Protein AF-A0A354H1S7-F1 (afdb_monomer)

Solvent-accessible surface area (backbone atoms only — not comparable to full-atom values): 20089 Å² total; per-residue (Å²): 126,67,92,78,56,84,90,76,82,89,86,85,73,81,55,86,82,82,56,65,67,64,59,50,70,71,42,98,60,56,76,89,77,46,52,74,66,56,48,53,50,50,53,50,50,53,52,51,52,54,51,51,39,50,62,73,52,39,62,47,37,48,55,28,51,53,32,38,53,69,54,20,58,78,67,75,56,45,41,54,68,59,50,51,55,51,46,49,56,54,50,52,54,43,54,74,68,65,60,47,64,40,76,62,53,82,47,46,71,60,35,44,52,54,35,53,51,48,36,37,75,75,61,42,28,48,78,46,70,52,62,92,88,53,58,78,93,62,60,53,45,33,40,28,67,44,75,92,39,46,64,65,35,47,61,35,20,62,66,54,45,74,82,42,47,64,49,23,37,50,24,30,46,52,66,51,42,96,53,57,62,42,47,52,68,56,42,53,52,46,32,54,49,50,51,60,63,40,47,71,79,50,90,76,67,86,89,57,56,70,66,56,49,50,50,55,43,50,51,54,36,39,76,70,58,20,36,46,81,46,79,55,98,94,39,55,30,38,38,54,33,79,58,25,66,62,66,31,45,43,44,24,35,67,53,42,39,60,52,45,18,42,48,42,47,61,61,44,51,65,66,28,74,82,46,69,35,44,52,72,61,45,49,53,52,34,52,59,45,36,57,52,33,39,79,69,64,81,33,80,50,76,73,23,70,35,71,69,56,41,52,34,38,51,51,45,35,40,78,67,51,45,29,44,81,46,74,47,86,88,44,102,60,78,52,45,23,35,29,64,47,88,47,57,68,58,52,49,51,50,51,54,54,52,60,56,63,107

Secondary structure (DSSP, 8-state):
--TTS--------------HHHHHHTSSS-GGG--HHHHHHHHHHHHHHHHHHHHHHPEEPHHHHHHHHHTS--SS-EEHHHHHHHHHHHHHHHHHTTPEEPGGGGGHHHHHHHHHHHHHHTTSEEEE---TTS-TTT---EEEE-GGGHHHHHHHHHTTHHHHHHHHHHHHHHHT--SSEEEHHHHHHHHHHHHHHTTTTS---TTS-HHHHHHHHHHHHHHTTSEEEEEETTEEEEEEPHHHHHHSHHHHHTTHHHHHHHHHHHHHGGGGGTS-EEHHHHHHHHHHHHHHHHHTTSS--GGG--HHHHHHHHHHHHHTTSEEEEE-TTSSS--EEEEE-S-HHHHHHHHHHHHHH-

Nearest PDB structures (foldseek):
  8e50-assembly1_A  TM=7.837E-01  e=1.088E-10  Homo sapiens
  6aht-assembly1_B  TM=6.630E-01  e=5.829E-01  Bacillus cereus
  1tbx-assembly1_B  TM=6.982E-01  e=7.372E-01  Sulfolobus spindle-shaped virus 1
  7qiz-assembly1_PA  TM=7.728E-01  e=1.179E+00  Solanum lycopersicum
  4zzl-assembly1_A  TM=4.274E-01  e=1.295E+00  Pseudomonas aeruginosa

pLDDT: mean 91.42, std 9.29, range [49.47, 98.69]

Sequence (358 aa):
KILTKRYGRVYVNIGEPMIMKDYLEAQEKPIEQMTLEERQSLYRKIGYEIVLEINKVAVVTPFSLVATVILSHYRRGMSHSELLEILDEFFEYLSMKKVKFAETFTNREKAINDAINIFVQEGFISKIEAEEDEAEEIQEVVYSLKEEKRINLEYYKNNILHFFIPLCFVATSIVKNNEDLISLQRIMSDYKFLKKLLWNEFIFDEHKDDAEDVNEVLTYLHDRKMITSVERDGQIYLEIKGKGNKKLKPFADLIHNYLESSWIVIRSCLYLKKNPLAKKDWLKKIMALGDRMYKKGEVLRPEAISQPNYLNVIIFLEDAKLITAIKDEKIDKKEVSYTLTENRAEMEVLRRRLFKLL

Radius of gyration: 22.81 Å; Cα contacts (8 Å, |Δi|>4): 429; chains: 1; bounding box: 61×54×64 Å

Mean predicted aligned error: 5.75 Å

Structure (mmCIF, N/CA/C/O backbone):
data_AF-A0A354H1S7-F1
#
_entry.id   AF-A0A354H1S7-F1
#
loop_
_atom_site.group_PDB
_atom_site.id
_atom_site.type_symbol
_atom_site.label_atom_id
_atom_site.label_alt_id
_atom_site.label_comp_id
_atom_site.label_asym_id
_atom_site.label_entity_id
_atom_site.label_seq_id
_atom_site.pdbx_PDB_ins_code
_atom_site.Cartn_x
_atom_site.Cartn_y
_atom_site.Cartn_z
_atom_site.occupancy
_atom_site.B_iso_or_equiv
_atom_site.auth_seq_id
_atom_site.auth_comp_id
_atom_site.auth_asym_id
_atom_site.auth_atom_id
_atom_site.pdbx_PDB_model_num
ATOM 1 N N . LYS A 1 1 ? 17.764 -11.602 30.648 1.00 51.88 1 LYS A N 1
ATOM 2 C CA . LYS A 1 1 ? 16.317 -11.814 30.925 1.00 51.88 1 LYS A CA 1
ATOM 3 C C . LYS A 1 1 ? 15.455 -11.493 29.685 1.00 51.88 1 LYS A C 1
ATOM 5 O O . LYS A 1 1 ? 14.547 -10.681 29.770 1.00 51.88 1 LYS A O 1
ATOM 10 N N . ILE A 1 2 ? 15.735 -12.105 28.524 1.00 55.72 2 ILE A N 1
ATOM 11 C CA . ILE A 1 2 ? 14.888 -11.960 27.314 1.00 55.72 2 ILE A CA 1
ATOM 12 C C . ILE A 1 2 ? 13.797 -13.042 27.315 1.00 55.72 2 ILE A C 1
ATOM 14 O O . ILE A 1 2 ? 12.632 -12.741 27.108 1.00 55.72 2 ILE A O 1
ATOM 18 N N . LEU A 1 3 ? 14.148 -14.271 27.708 1.00 53.53 3 LEU A N 1
ATOM 19 C CA . LEU 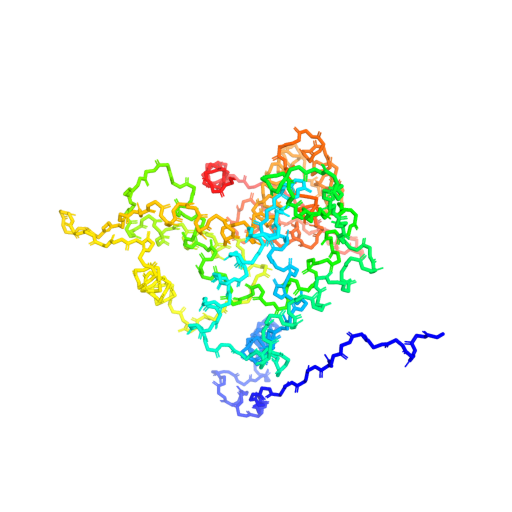A 1 3 ? 13.231 -15.420 27.786 1.00 53.53 3 LEU A CA 1
ATOM 20 C C . LEU A 1 3 ? 12.124 -15.297 28.854 1.00 53.53 3 LEU A C 1
ATOM 22 O O . LEU A 1 3 ? 11.186 -16.083 28.856 1.00 53.53 3 LEU A O 1
ATOM 26 N N . THR A 1 4 ? 12.224 -14.331 29.773 1.00 56.28 4 THR A N 1
ATOM 27 C CA . THR A 1 4 ? 11.217 -14.082 30.825 1.00 56.28 4 THR A CA 1
ATOM 28 C C . THR A 1 4 ? 10.217 -12.988 30.455 1.00 56.28 4 THR A C 1
ATOM 30 O O . THR A 1 4 ? 9.256 -12.773 31.189 1.00 56.28 4 THR A O 1
ATOM 33 N N . LYS A 1 5 ? 10.449 -12.256 29.358 1.00 59.50 5 LYS A N 1
ATOM 34 C CA . LYS A 1 5 ? 9.525 -11.231 28.870 1.00 59.50 5 LYS A CA 1
ATOM 35 C C . LYS A 1 5 ? 8.488 -11.894 27.958 1.00 59.50 5 LYS A C 1
ATOM 37 O O . LYS A 1 5 ? 8.836 -12.662 27.066 1.00 59.50 5 LYS A O 1
ATOM 42 N N . ARG A 1 6 ? 7.203 -11.616 28.196 1.00 60.19 6 ARG A N 1
ATOM 43 C CA . ARG A 1 6 ? 6.101 -12.084 27.342 1.00 60.19 6 ARG A CA 1
ATOM 44 C C . ARG A 1 6 ? 5.929 -11.106 26.180 1.00 60.19 6 ARG A C 1
ATOM 46 O O . ARG A 1 6 ? 5.312 -10.067 26.353 1.00 60.19 6 ARG A O 1
ATOM 53 N N . TYR A 1 7 ? 6.460 -11.454 25.010 1.00 63.41 7 TYR A N 1
ATOM 54 C CA . TYR A 1 7 ? 6.378 -10.639 23.786 1.00 63.41 7 TYR A CA 1
ATOM 55 C C . TYR A 1 7 ? 5.137 -10.933 22.921 1.00 63.41 7 TYR A C 1
ATOM 57 O O . TYR A 1 7 ? 5.084 -10.559 21.755 1.00 63.41 7 TYR A O 1
ATOM 65 N N . GLY A 1 8 ? 4.139 -11.624 23.477 1.00 67.88 8 GLY A N 1
ATOM 66 C CA . GLY A 1 8 ? 2.940 -12.056 22.758 1.00 67.88 8 GLY A CA 1
ATOM 67 C C . GLY A 1 8 ? 2.954 -13.545 22.405 1.00 67.88 8 GLY A C 1
ATOM 68 O O . GLY A 1 8 ? 3.660 -14.339 23.029 1.00 67.88 8 GLY A O 1
ATOM 69 N N . ARG A 1 9 ? 2.115 -13.928 21.439 1.00 71.81 9 ARG A N 1
ATOM 70 C CA . ARG A 1 9 ? 1.982 -15.298 20.921 1.00 71.81 9 ARG A CA 1
ATOM 71 C C . ARG A 1 9 ? 2.492 -15.350 19.482 1.00 71.81 9 ARG A C 1
ATOM 73 O O . ARG A 1 9 ? 2.268 -14.408 18.726 1.00 71.81 9 ARG A O 1
ATOM 80 N N . VAL A 1 10 ? 3.142 -16.451 19.114 1.00 76.94 10 VAL A N 1
ATOM 81 C CA . VAL A 1 10 ? 3.534 -16.732 17.727 1.00 76.94 10 VAL A CA 1
ATOM 82 C C . VAL A 1 10 ? 2.399 -17.497 17.056 1.00 76.94 10 VAL A C 1
ATOM 84 O O . VAL A 1 10 ? 1.907 -18.474 17.616 1.00 76.94 10 VAL A O 1
ATOM 87 N N . TYR A 1 11 ? 1.996 -17.050 15.871 1.00 79.75 11 TYR A N 1
ATOM 88 C CA . TYR A 1 11 ? 0.981 -17.710 15.055 1.00 79.75 11 TYR A CA 1
ATOM 89 C C . TYR A 1 11 ? 1.665 -18.367 13.860 1.00 79.75 11 TYR A C 1
ATOM 91 O O . TYR A 1 11 ? 2.423 -17.711 13.147 1.00 79.75 11 TYR A O 1
ATOM 99 N N . VAL A 1 12 ? 1.406 -19.657 13.654 1.00 83.62 12 VAL A N 1
ATOM 100 C CA . VAL A 1 12 ? 1.904 -20.419 12.506 1.00 83.62 12 VAL A CA 1
ATOM 101 C C . VAL A 1 12 ? 0.709 -21.092 11.854 1.00 83.62 12 VAL A C 1
ATOM 103 O O . VAL A 1 12 ? 0.032 -21.894 12.490 1.00 83.62 12 VAL A O 1
ATOM 106 N N . ASN A 1 13 ? 0.464 -20.757 10.591 1.00 85.56 13 ASN A N 1
ATOM 107 C CA . ASN A 1 13 ? -0.517 -21.424 9.748 1.00 85.56 13 ASN A CA 1
ATOM 108 C C . ASN A 1 13 ? 0.201 -22.051 8.561 1.00 85.56 13 ASN A C 1
ATOM 110 O O . ASN A 1 13 ? 1.208 -21.526 8.088 1.00 85.56 13 ASN A O 1
ATOM 114 N N . ILE A 1 14 ? -0.350 -23.155 8.076 1.00 86.62 14 ILE A N 1
ATOM 115 C CA . ILE A 1 14 ? 0.138 -23.852 6.892 1.00 86.62 14 ILE A CA 1
ATOM 116 C C . ILE A 1 14 ? -0.935 -23.676 5.815 1.00 86.62 14 ILE A C 1
ATOM 118 O O . ILE A 1 14 ? -2.114 -23.914 6.085 1.00 86.62 14 ILE A O 1
ATOM 122 N N . GLY A 1 15 ? -0.535 -23.153 4.654 1.00 86.56 15 GLY A N 1
ATOM 123 C CA . GLY A 1 15 ? -1.390 -23.060 3.468 1.00 86.56 15 GLY A CA 1
ATOM 124 C C . GLY A 1 15 ? -1.509 -24.400 2.751 1.00 86.56 15 GLY A C 1
ATOM 125 O O . GLY A 1 15 ? -0.913 -25.391 3.177 1.00 86.56 15 GLY A O 1
ATOM 126 N N . GLU A 1 16 ? -2.263 -24.430 1.658 1.00 88.00 16 GLU A N 1
ATOM 127 C CA . GLU A 1 16 ? -2.359 -25.640 0.845 1.00 88.00 16 GLU A CA 1
ATOM 128 C C . GLU A 1 16 ? -0.984 -25.975 0.236 1.00 88.00 16 GLU A C 1
ATOM 130 O O . GLU A 1 16 ? -0.309 -25.091 -0.303 1.00 88.00 16 GLU A O 1
ATOM 135 N N . PRO A 1 17 ? -0.509 -27.227 0.352 1.00 89.25 17 PRO A N 1
ATOM 136 C CA . PRO A 1 17 ? 0.796 -27.602 -0.167 1.00 89.25 17 PRO A CA 1
ATOM 137 C C . PRO A 1 17 ? 0.786 -27.647 -1.700 1.00 89.25 17 PRO A C 1
ATOM 139 O O . PRO A 1 17 ? -0.079 -28.266 -2.315 1.00 89.25 17 PRO A O 1
ATOM 142 N N . MET A 1 18 ? 1.814 -27.071 -2.323 1.00 90.12 18 MET A N 1
ATOM 143 C CA . MET A 1 18 ? 2.058 -27.226 -3.758 1.00 90.12 18 MET A CA 1
ATOM 144 C C . MET A 1 18 ? 2.736 -28.575 -4.030 1.00 90.12 18 MET A C 1
ATOM 146 O O . MET A 1 18 ? 3.891 -28.797 -3.655 1.00 90.12 18 MET A O 1
ATOM 150 N N . ILE A 1 19 ? 2.034 -29.480 -4.712 1.00 93.56 19 ILE A N 1
ATOM 151 C CA . ILE A 1 19 ? 2.605 -30.756 -5.148 1.00 93.56 19 ILE A CA 1
ATOM 152 C C . ILE A 1 19 ? 3.390 -30.528 -6.441 1.00 93.56 19 ILE A C 1
ATOM 154 O O . ILE A 1 19 ? 2.827 -30.416 -7.525 1.00 93.56 19 ILE A O 1
ATOM 158 N N . MET A 1 20 ? 4.720 -30.463 -6.323 1.00 92.00 20 MET A N 1
ATOM 159 C CA . MET A 1 20 ? 5.605 -30.107 -7.442 1.00 92.00 20 MET A CA 1
ATOM 160 C C . MET A 1 20 ? 5.477 -31.023 -8.658 1.00 92.00 20 MET A C 1
ATOM 162 O O . MET A 1 20 ? 5.667 -30.563 -9.778 1.00 92.00 20 MET A O 1
ATOM 166 N N . LYS A 1 21 ? 5.168 -32.307 -8.448 1.00 92.75 21 LYS A N 1
ATOM 167 C CA . LYS A 1 21 ? 4.961 -33.252 -9.548 1.00 92.75 21 LYS A CA 1
ATOM 168 C C . LYS A 1 21 ? 3.772 -32.815 -10.410 1.00 92.75 21 LYS A C 1
ATOM 170 O O . LYS A 1 21 ? 3.953 -32.553 -11.593 1.00 92.75 21 LYS A O 1
ATOM 175 N N . ASP A 1 22 ? 2.611 -32.654 -9.785 1.00 93.44 22 ASP A N 1
ATOM 176 C CA . ASP A 1 22 ? 1.367 -32.257 -10.447 1.00 93.44 22 ASP A CA 1
ATOM 177 C C . ASP A 1 22 ? 1.507 -30.867 -11.089 1.00 93.44 22 ASP A C 1
ATOM 179 O O . ASP A 1 22 ? 1.086 -30.645 -12.222 1.00 93.44 22 ASP A O 1
ATOM 183 N N . TYR A 1 23 ? 2.182 -29.940 -10.399 1.00 92.00 23 TYR A N 1
ATOM 184 C CA . TYR A 1 23 ? 2.433 -28.592 -10.907 1.00 92.00 23 TYR A CA 1
ATOM 185 C C . TYR A 1 23 ? 3.292 -28.582 -12.182 1.00 92.00 23 TYR A C 1
ATOM 187 O O . TYR A 1 23 ? 3.029 -27.803 -13.101 1.00 92.00 23 TYR A O 1
ATOM 195 N N . LEU A 1 24 ? 4.325 -29.431 -12.251 1.00 92.56 24 LEU A N 1
ATOM 196 C CA . LEU A 1 24 ? 5.190 -29.553 -13.429 1.00 92.56 24 LEU A CA 1
ATOM 197 C C . LEU A 1 24 ? 4.494 -30.286 -14.583 1.00 92.56 24 LEU A C 1
ATOM 199 O O . LEU A 1 24 ? 4.675 -29.889 -15.731 1.00 92.56 24 LEU A O 1
ATOM 203 N N . GLU A 1 25 ? 3.683 -31.307 -14.290 1.00 92.69 25 GLU A N 1
ATOM 204 C CA . GLU A 1 25 ? 2.877 -32.025 -15.291 1.00 92.69 25 GLU A CA 1
ATOM 205 C C . GLU A 1 25 ? 1.806 -31.126 -15.935 1.00 92.69 25 GLU A C 1
ATOM 207 O O . GLU A 1 25 ? 1.465 -31.320 -17.099 1.00 92.69 25 GLU A O 1
ATOM 212 N N . ALA A 1 26 ? 1.318 -30.112 -15.213 1.00 91.69 26 ALA A N 1
ATOM 213 C CA . ALA A 1 26 ? 0.363 -29.129 -15.723 1.00 91.69 26 ALA A CA 1
ATOM 214 C C . ALA A 1 26 ? 0.980 -28.052 -16.642 1.00 91.69 26 ALA A C 1
ATOM 216 O O . ALA A 1 26 ? 0.241 -27.258 -17.227 1.00 91.69 26 ALA A O 1
ATOM 217 N N . GLN A 1 27 ? 2.312 -27.976 -16.769 1.00 91.50 27 GLN A N 1
ATOM 218 C CA . GLN A 1 27 ? 2.954 -27.005 -17.661 1.00 91.50 27 GLN A CA 1
ATOM 219 C C . GLN A 1 27 ? 2.852 -27.455 -19.123 1.00 91.50 27 GLN A C 1
ATOM 221 O O . GLN A 1 27 ? 3.019 -28.630 -19.437 1.00 91.50 27 GLN A O 1
ATOM 226 N N . GLU A 1 28 ? 2.679 -26.505 -20.046 1.00 90.50 28 GLU A N 1
ATOM 227 C CA . GLU A 1 28 ? 2.586 -26.797 -21.488 1.00 90.50 28 GLU A CA 1
ATOM 228 C C . GLU A 1 28 ? 3.842 -27.479 -22.055 1.00 90.50 28 GLU A C 1
ATOM 230 O O . GLU A 1 28 ? 3.786 -28.168 -23.074 1.00 90.50 28 GLU A O 1
ATOM 235 N N . LYS A 1 29 ? 4.992 -27.276 -21.403 1.00 91.75 29 LYS A N 1
ATOM 236 C CA . LYS A 1 29 ? 6.297 -27.755 -21.850 1.00 91.75 29 LYS A CA 1
ATOM 237 C C . LYS A 1 29 ? 7.020 -28.470 -20.705 1.00 91.75 29 LYS A C 1
ATOM 239 O O . LYS A 1 29 ? 7.152 -27.876 -19.636 1.00 91.75 29 LYS A O 1
ATOM 244 N N . PRO A 1 30 ? 7.558 -29.686 -20.912 1.00 92.62 30 PRO A N 1
ATOM 245 C CA . PRO A 1 30 ? 8.374 -30.362 -19.905 1.00 92.62 30 PRO A CA 1
ATOM 246 C C . PRO A 1 30 ? 9.606 -29.538 -19.518 1.00 92.62 30 PRO A C 1
ATOM 248 O O . PRO A 1 30 ? 10.250 -28.929 -20.382 1.00 92.62 30 PRO A O 1
ATOM 251 N N . ILE A 1 31 ? 9.976 -29.545 -18.233 1.00 90.69 31 ILE A N 1
ATOM 252 C CA . ILE A 1 31 ? 11.079 -28.726 -17.703 1.00 90.69 31 ILE A CA 1
ATOM 253 C C . ILE A 1 31 ? 12.416 -29.022 -18.401 1.00 90.69 31 ILE A C 1
ATOM 255 O O . ILE A 1 31 ? 13.226 -28.116 -18.618 1.00 90.69 31 ILE A O 1
ATOM 259 N N . GLU A 1 32 ? 12.638 -30.264 -18.831 1.00 91.88 32 GLU A N 1
ATOM 260 C CA . GLU A 1 32 ? 13.831 -30.711 -19.555 1.00 91.88 32 GLU A CA 1
ATOM 261 C C . GLU A 1 32 ? 13.969 -30.014 -20.910 1.00 91.88 32 GLU A C 1
ATOM 263 O O . GLU A 1 32 ? 15.084 -29.743 -21.351 1.00 91.88 32 GLU A O 1
ATOM 268 N N . GLN A 1 33 ? 12.843 -29.672 -21.538 1.00 94.38 33 GLN A N 1
ATOM 269 C CA . GLN A 1 33 ? 12.789 -29.020 -22.844 1.00 94.38 33 GLN A CA 1
ATOM 270 C C . GLN A 1 33 ? 12.806 -27.492 -22.731 1.00 94.38 33 GLN A C 1
ATOM 272 O O . GLN A 1 33 ? 12.970 -26.801 -23.740 1.00 94.38 33 GLN A O 1
ATOM 277 N N . MET A 1 34 ? 12.623 -26.947 -21.526 1.00 94.69 34 MET A N 1
ATOM 278 C CA . MET A 1 34 ? 12.622 -25.507 -21.305 1.00 94.69 34 MET A CA 1
ATOM 279 C C . MET A 1 34 ? 14.020 -24.892 -21.459 1.00 94.69 34 MET A C 1
ATOM 281 O O . MET A 1 34 ? 15.022 -25.435 -20.983 1.00 94.69 34 MET A O 1
ATOM 285 N N . THR A 1 35 ? 14.080 -23.711 -22.069 1.00 95.38 35 THR A N 1
ATOM 286 C CA . THR A 1 35 ? 15.261 -22.848 -22.081 1.00 95.38 35 THR A CA 1
ATOM 287 C C . THR A 1 35 ? 15.552 -22.309 -20.677 1.00 95.38 35 THR A C 1
ATOM 289 O O . THR A 1 35 ? 14.728 -22.393 -19.763 1.00 95.38 35 THR A O 1
ATOM 292 N N . LEU A 1 36 ? 16.731 -21.712 -20.485 1.00 92.94 36 LEU A N 1
ATOM 293 C CA . LEU A 1 36 ? 17.079 -21.081 -19.210 1.00 92.94 36 LEU A CA 1
ATOM 294 C C . LEU A 1 36 ? 16.085 -19.977 -18.815 1.00 92.94 36 LEU A C 1
ATOM 296 O O . LEU A 1 36 ? 15.733 -19.862 -17.644 1.00 92.94 36 LEU A O 1
ATOM 300 N N . GLU A 1 37 ? 15.636 -19.180 -19.782 1.00 91.62 37 GLU A N 1
ATOM 301 C CA . GLU A 1 37 ? 14.708 -18.072 -19.554 1.00 91.62 37 GLU A CA 1
ATOM 302 C C . GLU A 1 37 ? 13.308 -18.571 -19.181 1.00 91.62 37 GLU A C 1
ATOM 304 O O . GLU A 1 37 ? 12.729 -18.095 -18.203 1.00 91.62 37 GLU A O 1
ATOM 309 N N . GLU A 1 38 ? 12.813 -19.598 -19.882 1.00 93.25 38 GLU A N 1
ATOM 310 C CA . GLU A 1 38 ? 11.543 -20.264 -19.564 1.00 93.25 38 GLU A CA 1
ATOM 311 C C . GLU A 1 38 ? 11.569 -20.838 -18.137 1.00 93.25 38 GLU A C 1
ATOM 313 O O . GLU A 1 38 ? 10.656 -20.583 -17.351 1.00 93.25 38 GLU A O 1
ATOM 318 N N . ARG A 1 39 ? 12.660 -21.516 -17.745 1.00 92.88 39 ARG A N 1
ATOM 319 C CA . ARG A 1 39 ? 12.827 -22.041 -16.376 1.00 92.88 39 ARG A CA 1
ATOM 320 C C . ARG A 1 39 ? 12.870 -20.933 -15.330 1.00 92.88 39 ARG A C 1
ATOM 322 O O . ARG A 1 39 ? 12.236 -21.050 -14.288 1.00 92.88 39 ARG A O 1
ATOM 329 N N . GLN A 1 40 ? 13.598 -19.847 -15.586 1.00 92.69 40 GLN A N 1
ATOM 330 C CA . GLN A 1 40 ? 13.638 -18.709 -14.665 1.00 92.69 40 GLN A CA 1
ATOM 331 C C . GLN A 1 40 ? 12.263 -18.055 -14.499 1.00 92.69 40 GLN A C 1
ATOM 333 O O . GLN A 1 40 ? 11.921 -17.640 -13.393 1.00 92.69 40 GLN A O 1
ATOM 338 N N . SER A 1 41 ? 11.476 -17.976 -15.574 1.00 91.06 41 SER A N 1
ATOM 339 C CA . SER A 1 41 ? 10.094 -17.500 -15.515 1.00 91.06 41 SER A CA 1
ATOM 340 C C . SER A 1 41 ? 9.218 -18.430 -14.674 1.00 91.06 41 SER A C 1
ATOM 342 O O . SER A 1 41 ? 8.540 -17.965 -13.759 1.00 91.06 41 SER A O 1
ATOM 344 N N . LEU A 1 42 ? 9.324 -19.746 -14.892 1.00 92.44 42 LEU A N 1
ATOM 345 C CA . LEU A 1 42 ? 8.618 -20.758 -14.104 1.00 92.44 42 LEU A CA 1
ATOM 346 C C . LEU A 1 42 ? 8.951 -20.658 -12.608 1.00 92.44 42 LEU A C 1
ATOM 348 O O . LEU A 1 42 ? 8.049 -20.676 -11.776 1.00 92.44 42 LEU A O 1
ATOM 352 N N . TYR A 1 43 ? 10.229 -20.501 -12.251 1.00 93.31 43 TYR A N 1
ATOM 353 C CA . TYR A 1 43 ? 10.647 -20.359 -10.851 1.00 93.31 43 TYR A CA 1
ATOM 354 C C . TYR A 1 43 ? 10.103 -19.086 -10.201 1.00 93.31 43 TYR A C 1
ATOM 356 O O . TYR A 1 43 ? 9.710 -19.119 -9.036 1.00 93.31 43 TYR A O 1
ATOM 364 N N . ARG A 1 44 ? 10.048 -17.972 -10.944 1.00 91.12 44 ARG A N 1
ATOM 365 C CA . ARG A 1 44 ? 9.404 -16.743 -10.460 1.00 91.12 44 ARG A CA 1
ATOM 366 C C . ARG A 1 44 ? 7.911 -16.961 -10.230 1.00 91.12 44 ARG A C 1
ATOM 368 O O . ARG A 1 44 ? 7.429 -16.598 -9.164 1.00 91.12 44 ARG A O 1
ATOM 375 N N . LYS A 1 45 ? 7.217 -17.608 -11.173 1.00 90.62 45 LYS A N 1
ATOM 376 C CA . LYS A 1 45 ? 5.792 -17.946 -11.048 1.00 90.62 45 LYS A CA 1
ATOM 377 C C . LYS A 1 45 ? 5.516 -18.792 -9.801 1.00 90.62 45 LYS A C 1
ATOM 379 O O . LYS A 1 45 ? 4.688 -18.403 -8.989 1.00 90.62 45 LYS A O 1
ATOM 384 N N . ILE A 1 46 ? 6.289 -19.863 -9.589 1.00 92.75 46 ILE A N 1
ATOM 385 C CA . ILE A 1 46 ? 6.208 -20.692 -8.371 1.00 92.75 46 ILE A CA 1
ATOM 386 C C . ILE A 1 46 ? 6.404 -19.834 -7.115 1.00 92.75 46 ILE A C 1
ATOM 388 O O . ILE A 1 46 ? 5.645 -19.947 -6.157 1.00 92.75 46 ILE A O 1
ATOM 392 N N . GLY A 1 47 ? 7.408 -18.952 -7.115 1.00 92.88 47 GLY A N 1
ATOM 393 C CA . GLY A 1 47 ? 7.655 -18.039 -6.001 1.00 92.88 47 GLY A CA 1
ATOM 394 C C . GLY A 1 47 ? 6.461 -17.130 -5.697 1.00 92.88 47 GLY A C 1
ATOM 395 O O . GLY A 1 47 ? 6.095 -16.985 -4.532 1.00 92.88 47 GLY A O 1
ATOM 396 N N . TYR A 1 48 ? 5.831 -16.553 -6.723 1.00 91.88 48 TYR A N 1
ATOM 397 C CA . TYR A 1 48 ? 4.648 -15.706 -6.556 1.00 91.88 48 TYR A CA 1
ATOM 398 C C . TYR A 1 48 ? 3.445 -16.479 -6.018 1.00 91.88 48 TYR A C 1
ATOM 400 O O . TYR A 1 48 ? 2.813 -16.014 -5.072 1.00 91.88 48 TYR A O 1
ATOM 408 N N . GLU A 1 49 ? 3.172 -17.672 -6.544 1.00 91.75 49 GLU A N 1
ATOM 409 C CA . GLU A 1 49 ? 2.079 -18.522 -6.063 1.00 91.75 49 GLU A CA 1
ATOM 410 C C . GLU A 1 49 ? 2.276 -18.943 -4.600 1.00 91.75 49 GLU A C 1
ATOM 412 O O . GLU A 1 49 ? 1.345 -18.852 -3.802 1.00 91.75 49 GLU A O 1
ATOM 417 N N . ILE A 1 50 ? 3.504 -19.299 -4.199 1.00 92.62 50 ILE A N 1
ATOM 418 C CA . ILE A 1 50 ? 3.823 -19.597 -2.793 1.00 92.62 50 ILE A CA 1
ATOM 419 C C . ILE A 1 50 ? 3.541 -18.383 -1.899 1.00 92.62 50 ILE A C 1
ATOM 421 O O . ILE A 1 50 ? 2.957 -18.528 -0.824 1.00 92.62 50 ILE A O 1
ATOM 425 N N . VAL A 1 51 ? 3.938 -17.178 -2.319 1.00 92.56 51 VAL A N 1
ATOM 426 C CA . VAL A 1 51 ? 3.675 -15.961 -1.535 1.00 92.56 51 VAL A CA 1
ATOM 427 C C . VAL A 1 51 ? 2.177 -15.651 -1.472 1.00 92.56 51 VAL A C 1
ATOM 429 O O . VAL A 1 51 ? 1.697 -15.243 -0.415 1.00 92.56 51 VAL A O 1
ATOM 432 N N . LEU A 1 52 ? 1.417 -15.889 -2.546 1.00 91.75 52 LEU A N 1
ATOM 433 C CA . LEU A 1 52 ? -0.044 -15.761 -2.534 1.00 91.75 52 LEU A CA 1
ATOM 434 C C . LEU A 1 52 ? -0.686 -16.716 -1.518 1.00 91.75 52 LEU A C 1
ATOM 436 O O . LEU A 1 52 ? -1.532 -16.280 -0.736 1.00 91.75 52 LEU A O 1
ATOM 440 N N . GLU A 1 53 ? -0.250 -17.976 -1.455 1.00 91.56 53 GLU A N 1
ATOM 441 C CA . GLU A 1 53 ? -0.743 -18.935 -0.457 1.00 91.56 53 GLU A CA 1
ATOM 442 C C . GLU A 1 53 ? -0.377 -18.534 0.980 1.00 91.56 53 GLU A C 1
ATOM 444 O O . GLU A 1 53 ? -1.218 -18.609 1.880 1.00 91.56 53 GLU A O 1
ATOM 449 N N . ILE A 1 54 ? 0.837 -18.015 1.206 1.00 91.69 54 ILE A N 1
ATOM 450 C CA . ILE A 1 54 ? 1.239 -17.454 2.508 1.00 91.69 54 ILE A CA 1
ATOM 451 C C . ILE A 1 54 ? 0.324 -16.282 2.893 1.00 91.69 54 ILE A C 1
ATOM 453 O O . ILE A 1 54 ? -0.178 -16.229 4.018 1.00 91.69 54 ILE A O 1
ATOM 457 N N . ASN A 1 55 ? 0.063 -15.367 1.958 1.00 92.19 55 ASN A N 1
ATOM 458 C CA . ASN A 1 55 ? -0.783 -14.196 2.179 1.00 92.19 55 ASN A CA 1
ATOM 459 C C . ASN A 1 55 ? -2.228 -14.578 2.533 1.00 92.19 55 ASN A C 1
ATOM 461 O O . ASN A 1 55 ? -2.826 -13.931 3.397 1.00 92.19 55 ASN A O 1
ATOM 465 N N . LYS A 1 56 ? -2.778 -15.640 1.922 1.00 90.25 56 LYS A N 1
ATOM 466 C CA . LYS A 1 56 ? -4.124 -16.168 2.221 1.00 90.25 56 LYS A CA 1
ATOM 467 C C . LYS A 1 56 ? -4.250 -16.681 3.656 1.00 90.25 56 LYS A C 1
ATOM 469 O O . LYS A 1 56 ? -5.307 -16.539 4.269 1.00 90.25 56 LYS A O 1
ATOM 474 N N . VAL A 1 57 ? -3.189 -17.274 4.209 1.00 91.25 57 VAL A N 1
ATOM 475 C CA . VAL A 1 57 ? -3.203 -17.837 5.572 1.00 91.25 57 VAL A CA 1
ATOM 476 C C . VAL A 1 57 ? -2.583 -16.932 6.639 1.00 91.25 57 VAL A C 1
ATOM 478 O O . VAL A 1 57 ? -2.527 -17.332 7.809 1.00 91.25 57 VAL A O 1
ATOM 481 N N . ALA A 1 58 ? -2.154 -15.723 6.270 1.00 92.62 58 ALA A N 1
ATOM 482 C CA . ALA A 1 58 ? -1.596 -14.743 7.192 1.00 92.62 58 ALA A CA 1
ATOM 483 C C . ALA A 1 58 ? -2.604 -14.356 8.290 1.00 92.62 58 ALA A C 1
ATOM 485 O O . ALA A 1 58 ? -3.803 -14.210 8.047 1.00 92.62 58 ALA A O 1
ATOM 486 N N . VAL A 1 59 ? -2.102 -14.199 9.520 1.00 93.94 59 VAL A N 1
ATOM 487 C CA . VAL A 1 59 ? -2.915 -13.856 10.694 1.00 93.94 59 VAL A CA 1
ATOM 488 C C . VAL A 1 59 ? -2.778 -12.377 11.007 1.00 93.94 59 VAL A C 1
ATOM 490 O O . VAL A 1 59 ? -1.679 -11.888 11.268 1.00 93.94 59 VAL A O 1
ATOM 493 N N . VAL A 1 60 ? -3.907 -11.678 11.076 1.00 96.00 60 VAL A N 1
ATOM 494 C CA . VAL A 1 60 ? -3.956 -10.321 11.612 1.00 96.00 60 VAL A CA 1
ATOM 495 C C . VAL A 1 60 ? -3.791 -10.392 13.125 1.00 96.00 60 VAL A C 1
ATOM 497 O O . VAL A 1 60 ? -4.597 -11.001 13.829 1.00 96.00 60 VAL A O 1
ATOM 500 N N . THR A 1 61 ? -2.744 -9.749 13.637 1.00 95.31 61 THR A N 1
ATOM 501 C CA . THR A 1 61 ? -2.460 -9.628 15.074 1.00 95.31 61 THR A CA 1
ATOM 502 C C . THR A 1 61 ? -2.832 -8.234 15.598 1.00 95.31 61 THR A C 1
ATOM 504 O O . THR A 1 61 ? -2.882 -7.281 14.814 1.00 95.31 61 THR A O 1
ATOM 507 N N . PRO A 1 62 ? -3.033 -8.063 16.919 1.00 95.25 62 PRO A N 1
ATOM 508 C CA . PRO A 1 62 ? -3.215 -6.736 17.509 1.00 95.25 62 PRO A CA 1
ATOM 509 C C . PRO A 1 62 ? -2.047 -5.788 17.208 1.00 95.25 62 PRO A C 1
ATOM 511 O O . PRO A 1 62 ? -2.270 -4.637 16.854 1.00 95.25 62 PRO A O 1
ATOM 514 N N . PHE A 1 63 ? -0.805 -6.285 17.244 1.00 94.38 63 PHE A N 1
ATOM 515 C CA . PHE A 1 63 ? 0.389 -5.491 16.937 1.00 94.38 63 PHE A CA 1
ATOM 516 C C . PHE A 1 63 ? 0.420 -5.004 15.491 1.00 94.38 63 PHE A C 1
ATOM 518 O O . PHE A 1 63 ? 0.654 -3.822 15.256 1.00 94.38 63 PHE A O 1
ATOM 525 N N . SER A 1 64 ? 0.158 -5.892 14.524 1.00 95.81 64 SER A N 1
ATOM 526 C CA . SER A 1 64 ? 0.086 -5.501 13.111 1.00 95.81 64 SER A CA 1
ATOM 527 C C . SER A 1 64 ? -1.030 -4.493 12.867 1.00 95.81 64 SER A C 1
ATOM 529 O O . SER A 1 64 ? -0.816 -3.518 12.153 1.00 95.81 64 SER A O 1
ATOM 531 N N . LEU A 1 65 ? -2.197 -4.676 13.491 1.00 97.25 65 LEU A N 1
ATOM 532 C CA . LEU A 1 65 ? -3.335 -3.780 13.303 1.00 97.25 65 LEU A CA 1
ATOM 533 C C . LEU A 1 65 ? -3.074 -2.389 13.906 1.00 97.25 65 LEU A C 1
ATOM 535 O O . LEU A 1 65 ? -3.229 -1.387 13.212 1.00 97.25 65 LEU A O 1
ATOM 539 N N . VAL A 1 66 ? -2.589 -2.323 15.150 1.00 96.19 66 VAL A N 1
ATOM 540 C CA . VAL A 1 66 ? -2.238 -1.060 15.822 1.00 96.19 66 VAL A CA 1
ATOM 541 C C . VAL A 1 66 ? -1.105 -0.335 15.089 1.00 96.19 66 VAL A C 1
ATOM 543 O O . VAL A 1 66 ? -1.216 0.864 14.845 1.00 96.19 66 VAL A O 1
ATOM 546 N N . ALA A 1 67 ? -0.054 -1.043 14.657 1.00 95.69 67 ALA A N 1
ATOM 547 C CA . ALA A 1 67 ? 1.022 -0.445 13.862 1.00 95.69 67 ALA A CA 1
ATOM 548 C C . ALA A 1 67 ? 0.508 0.136 12.534 1.00 95.69 67 ALA A C 1
ATOM 550 O O . ALA A 1 67 ? 0.899 1.238 12.152 1.00 95.69 67 ALA A O 1
ATOM 551 N N . THR A 1 68 ? -0.399 -0.575 11.858 1.00 97.12 68 THR A N 1
ATOM 552 C CA . THR A 1 68 ? -1.013 -0.129 10.596 1.00 97.12 68 THR A CA 1
ATOM 553 C C . THR A 1 68 ? -1.820 1.155 10.797 1.00 97.12 68 THR A C 1
ATOM 555 O O . THR A 1 68 ? -1.683 2.081 10.002 1.00 97.12 68 THR A O 1
ATOM 558 N N . VAL A 1 69 ? -2.601 1.261 11.879 1.00 96.44 69 VAL A N 1
ATOM 559 C CA . VAL A 1 69 ? -3.359 2.484 12.200 1.00 96.44 69 VAL A CA 1
ATOM 560 C C . VAL A 1 69 ? -2.443 3.647 12.563 1.00 96.44 69 VAL A C 1
ATOM 562 O O . VAL A 1 69 ? -2.600 4.737 12.018 1.00 96.44 69 VAL A O 1
ATOM 565 N N . ILE A 1 70 ? -1.437 3.424 13.405 1.00 94.19 70 ILE A N 1
ATOM 566 C CA . ILE A 1 70 ? -0.463 4.457 13.788 1.00 94.19 70 ILE A CA 1
ATOM 567 C C . ILE A 1 70 ? 0.291 5.011 12.560 1.00 94.19 70 ILE A C 1
ATOM 569 O O . ILE A 1 70 ? 0.621 6.194 12.504 1.00 94.19 70 ILE A O 1
ATOM 573 N N . LEU A 1 71 ? 0.541 4.176 11.547 1.00 93.94 71 LEU A N 1
ATOM 574 C CA . LEU A 1 71 ? 1.204 4.570 10.297 1.00 93.94 71 LEU A CA 1
ATOM 575 C C . LEU A 1 71 ? 0.242 5.097 9.217 1.00 93.94 71 LEU A C 1
ATOM 577 O O . LEU A 1 71 ? 0.689 5.545 8.156 1.00 93.94 71 LEU A O 1
ATOM 581 N N . SER A 1 72 ? -1.067 5.110 9.480 1.00 94.06 72 SER A N 1
ATOM 582 C CA . SER A 1 72 ? -2.094 5.602 8.549 1.00 94.06 72 SER A CA 1
ATOM 583 C C . SER A 1 72 ? -2.195 7.134 8.478 1.00 94.06 72 SER A C 1
ATOM 585 O O . SER A 1 72 ? -3.098 7.668 7.847 1.00 94.06 72 SER A O 1
ATOM 587 N N . HIS A 1 73 ? -1.251 7.868 9.077 1.00 87.44 73 HIS A N 1
ATOM 588 C CA . HIS A 1 73 ? -1.101 9.316 8.920 1.00 87.44 73 HIS A CA 1
ATOM 589 C C . HIS A 1 73 ? 0.365 9.752 9.068 1.00 87.44 73 HIS A C 1
ATOM 591 O O . HIS A 1 73 ? 1.242 8.991 9.483 1.00 87.44 73 HIS A O 1
ATOM 597 N N . TYR A 1 74 ? 0.627 11.023 8.755 1.00 83.00 74 TYR A N 1
ATOM 598 C CA . TYR A 1 74 ? 1.929 11.678 8.948 1.00 83.00 74 TYR A CA 1
ATOM 599 C C . TYR A 1 74 ? 1.901 12.791 10.017 1.00 83.00 74 TYR A C 1
ATOM 601 O O . TYR A 1 74 ? 2.908 13.449 10.259 1.00 83.00 74 TYR A O 1
ATOM 609 N N . ARG A 1 75 ? 0.749 13.027 10.669 1.00 86.31 75 ARG A N 1
ATOM 610 C CA . ARG A 1 75 ? 0.627 13.990 11.784 1.00 86.31 75 ARG A CA 1
ATOM 611 C C . ARG A 1 75 ? 1.511 13.602 12.976 1.00 86.31 75 ARG A C 1
ATOM 613 O O . ARG A 1 75 ? 1.800 12.426 13.178 1.00 86.31 75 ARG A O 1
ATOM 620 N N . ARG A 1 76 ? 1.862 14.600 13.798 1.00 83.00 76 ARG A N 1
ATOM 621 C CA . ARG A 1 76 ? 2.700 14.445 15.005 1.00 83.00 76 ARG A CA 1
ATOM 622 C C . ARG A 1 76 ? 2.091 13.528 16.062 1.00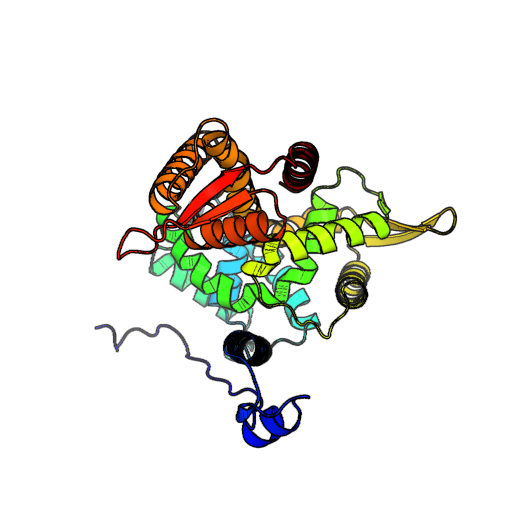 83.00 76 ARG A C 1
ATOM 624 O O . ARG A 1 76 ? 2.833 12.894 16.802 1.00 83.00 76 ARG A O 1
ATOM 631 N N . GLY A 1 77 ? 0.768 13.464 16.134 1.00 87.50 77 GLY A N 1
ATOM 632 C CA . GLY A 1 77 ? 0.065 12.577 17.044 1.00 87.50 77 GLY A CA 1
ATOM 633 C C . GLY A 1 77 ? -1.355 12.292 16.583 1.00 87.50 77 GLY A C 1
ATOM 634 O O . GLY A 1 77 ? -1.826 12.871 15.599 1.00 87.50 77 GLY A O 1
ATOM 635 N N . MET A 1 78 ? -1.987 11.374 17.298 1.00 91.81 78 MET A N 1
ATOM 636 C CA . MET A 1 78 ? -3.355 10.912 17.118 1.00 91.81 78 MET A CA 1
ATOM 637 C C . MET A 1 78 ? -3.974 10.755 18.504 1.00 91.81 78 MET A C 1
ATOM 639 O O . MET A 1 78 ? -3.328 10.203 19.400 1.00 91.81 78 MET A O 1
ATOM 643 N N . SER A 1 79 ? -5.195 11.242 18.694 1.00 92.25 79 SER A N 1
ATOM 644 C CA . SER A 1 79 ? -5.889 11.024 19.956 1.00 92.25 79 SER A CA 1
ATOM 645 C C . SER A 1 79 ? -6.341 9.575 20.110 1.00 92.25 79 SER A C 1
ATOM 647 O O . SER A 1 79 ? -6.475 8.835 19.135 1.00 92.25 79 SER A O 1
ATOM 649 N N . HIS A 1 80 ? -6.568 9.142 21.348 1.00 91.69 80 HIS A N 1
ATOM 650 C CA . HIS A 1 80 ? -7.031 7.786 21.628 1.00 91.69 80 HIS A CA 1
ATOM 651 C C . HIS A 1 80 ? -8.388 7.491 20.976 1.00 91.69 80 HIS A C 1
ATOM 653 O O . HIS A 1 80 ? -8.564 6.415 20.408 1.00 91.69 80 HIS A O 1
ATOM 659 N N . SER A 1 81 ? -9.313 8.454 20.989 1.00 91.75 81 SER A N 1
ATOM 660 C CA . SER A 1 81 ? -10.617 8.341 20.323 1.00 91.75 81 SER A CA 1
ATOM 661 C C . SER A 1 81 ? -10.460 8.139 18.814 1.00 91.75 81 SER A C 1
ATOM 663 O O . SER A 1 81 ? -10.994 7.177 18.264 1.00 91.75 81 SER A O 1
ATOM 665 N N . GLU A 1 82 ? -9.650 8.969 18.154 1.00 93.25 82 GLU A N 1
ATOM 666 C CA . GLU A 1 82 ? -9.371 8.848 16.721 1.00 93.25 82 GLU A CA 1
ATOM 667 C C . GLU A 1 82 ? -8.691 7.511 16.378 1.00 93.25 82 GLU A C 1
ATOM 669 O O . GLU A 1 82 ? -9.029 6.871 15.380 1.00 93.25 82 GLU A O 1
ATOM 674 N N . LEU A 1 83 ? -7.769 7.048 17.226 1.00 94.50 83 LEU A N 1
ATOM 675 C CA . LEU A 1 83 ? -7.093 5.764 17.060 1.00 94.50 83 LEU A CA 1
ATOM 676 C C . LEU A 1 83 ? -8.068 4.590 17.098 1.00 94.50 83 LEU A C 1
ATOM 678 O O . LEU A 1 83 ? -7.993 3.709 16.238 1.00 94.50 83 LEU A O 1
ATOM 682 N N . LEU A 1 84 ? -8.992 4.586 18.058 1.00 94.75 84 LEU A N 1
ATOM 683 C CA . LEU A 1 84 ? -10.027 3.560 18.150 1.00 94.75 84 LEU A CA 1
ATOM 684 C C . LEU A 1 84 ? -10.986 3.608 16.954 1.00 94.75 84 LEU A C 1
ATOM 686 O O . LEU A 1 84 ? -11.304 2.560 16.396 1.00 94.75 84 LEU A O 1
ATOM 690 N N . GLU A 1 85 ? -11.381 4.799 16.498 1.00 94.81 85 GLU A N 1
ATOM 691 C CA . GLU A 1 85 ? -12.248 4.940 15.323 1.00 94.81 85 GLU A CA 1
ATOM 692 C C . GLU A 1 85 ? -11.616 4.355 14.051 1.00 94.81 85 GLU A C 1
ATOM 694 O O . GLU A 1 85 ? -12.290 3.664 13.281 1.00 94.81 85 GLU A O 1
ATOM 699 N N . ILE A 1 86 ? -10.324 4.608 13.816 1.00 96.38 86 ILE A N 1
ATOM 700 C CA . ILE A 1 86 ? -9.619 4.076 12.641 1.00 96.38 86 ILE A CA 1
ATOM 701 C C . ILE A 1 86 ? -9.392 2.565 12.785 1.00 96.38 86 ILE A C 1
ATOM 703 O O . ILE A 1 86 ? -9.554 1.829 11.808 1.00 96.38 86 ILE A O 1
ATOM 707 N N . LEU A 1 87 ? -9.061 2.086 13.991 1.00 96.94 87 LEU A N 1
ATOM 708 C CA . LEU A 1 87 ? -8.956 0.653 14.280 1.00 96.94 87 LEU A CA 1
ATOM 709 C C . LEU A 1 87 ? -10.250 -0.082 13.961 1.00 96.94 87 LEU A C 1
ATOM 711 O O . LEU A 1 87 ? -10.194 -1.133 13.323 1.00 96.94 87 LEU A O 1
ATOM 715 N N . ASP A 1 88 ? -11.393 0.470 14.361 1.00 96.12 88 ASP A N 1
ATOM 716 C CA . ASP A 1 88 ? -12.690 -0.119 14.062 1.00 96.12 88 ASP A CA 1
ATOM 717 C C . ASP A 1 88 ? -12.934 -0.163 12.546 1.00 96.12 88 ASP A C 1
ATOM 719 O O . ASP A 1 88 ? -13.287 -1.216 12.025 1.00 96.12 88 ASP A O 1
ATOM 723 N N . GLU A 1 89 ? -12.669 0.908 11.789 1.00 96.56 89 GLU A N 1
ATOM 724 C CA . GLU A 1 89 ? -12.839 0.872 10.324 1.00 96.56 89 GLU A CA 1
ATOM 725 C C . GLU A 1 89 ? -11.911 -0.141 9.632 1.00 96.56 89 GLU A C 1
ATOM 727 O O . GLU A 1 89 ? -12.328 -0.822 8.690 1.00 96.56 89 GLU A O 1
ATOM 732 N N . PHE A 1 90 ? -10.664 -0.277 10.091 1.00 98.00 90 PHE A N 1
ATOM 733 C CA . PHE A 1 90 ? -9.729 -1.262 9.539 1.00 98.00 90 PHE A CA 1
ATOM 734 C C . PHE A 1 90 ? -10.162 -2.686 9.886 1.00 98.00 90 PHE A C 1
ATOM 736 O O . PHE A 1 90 ? -10.121 -3.570 9.028 1.00 98.00 90 PHE A O 1
ATOM 743 N N . PHE A 1 91 ? -10.610 -2.908 11.122 1.00 97.25 91 PHE A N 1
ATOM 744 C CA . PHE A 1 91 ? -11.118 -4.195 11.580 1.00 97.25 91 PHE A CA 1
ATOM 745 C C . PHE A 1 91 ? -12.372 -4.617 10.805 1.00 97.25 91 PHE A C 1
ATOM 747 O O . PHE A 1 91 ? -12.477 -5.776 10.405 1.00 97.25 91 PHE A O 1
ATOM 754 N N . GLU A 1 92 ? -13.298 -3.693 10.546 1.00 97.06 92 GLU A N 1
ATOM 755 C CA . GLU A 1 92 ? -14.523 -3.943 9.776 1.00 97.06 92 GLU A CA 1
ATOM 756 C C . GLU A 1 92 ? -14.214 -4.373 8.337 1.00 97.06 92 GLU A C 1
ATOM 758 O O . GLU A 1 92 ? -14.749 -5.374 7.858 1.00 97.06 92 GLU A O 1
ATOM 763 N N . TYR A 1 93 ? -13.292 -3.681 7.661 1.00 98.06 93 TYR A N 1
ATOM 764 C CA . TYR A 1 93 ? -12.873 -4.067 6.312 1.00 98.06 93 TYR A CA 1
ATOM 765 C C . TYR A 1 93 ? -12.191 -5.443 6.287 1.00 98.06 93 TYR A C 1
ATOM 767 O O . TYR A 1 93 ? -12.510 -6.290 5.452 1.00 98.06 93 TYR A O 1
ATOM 775 N N . LEU A 1 94 ? -11.284 -5.701 7.233 1.00 97.62 94 LEU A N 1
ATOM 776 C CA . LEU A 1 94 ? -10.620 -6.999 7.371 1.00 97.62 94 LEU A CA 1
ATOM 777 C C . LEU A 1 94 ? -11.617 -8.131 7.674 1.00 97.62 94 LEU A C 1
ATOM 779 O O . LEU A 1 94 ? -11.488 -9.234 7.141 1.00 97.62 94 LEU A O 1
ATOM 783 N N . SER A 1 95 ? -12.642 -7.849 8.479 1.00 96.44 95 SER A N 1
ATOM 784 C CA . SER A 1 95 ? -13.723 -8.792 8.783 1.00 96.44 95 SER A CA 1
ATOM 785 C C . SER A 1 95 ? -14.557 -9.110 7.544 1.00 96.44 95 SER A C 1
ATOM 787 O O . SER A 1 95 ? -14.850 -10.278 7.292 1.00 96.44 95 SER A O 1
ATOM 789 N N . MET A 1 96 ? -14.871 -8.103 6.721 1.00 95.88 96 MET A N 1
ATOM 790 C CA . MET A 1 96 ? -15.531 -8.299 5.426 1.00 95.88 96 MET A CA 1
ATOM 791 C C . MET A 1 96 ? -14.696 -9.195 4.499 1.00 95.88 96 MET A C 1
ATOM 793 O O . MET A 1 96 ? -15.236 -10.124 3.902 1.00 95.88 96 MET A O 1
ATOM 797 N N . LYS A 1 97 ? -13.371 -8.999 4.470 1.00 95.12 97 LYS A N 1
ATOM 798 C CA . LYS A 1 97 ? -12.419 -9.854 3.738 1.00 95.12 97 LYS A CA 1
ATOM 799 C C . LYS A 1 97 ? -12.265 -11.267 4.315 1.00 95.12 97 LYS A C 1
ATOM 801 O O . LYS A 1 97 ? -11.555 -12.078 3.726 1.00 95.12 97 LYS A O 1
ATOM 806 N N . LYS A 1 98 ? -12.918 -11.578 5.444 1.00 94.94 98 LYS A N 1
ATOM 807 C CA . LYS A 1 98 ? -12.882 -12.882 6.131 1.00 94.94 98 LYS A CA 1
ATOM 808 C C . LYS A 1 98 ? -11.457 -13.359 6.435 1.00 94.94 98 LYS A C 1
ATOM 810 O O . LYS A 1 98 ? -11.163 -14.553 6.367 1.00 94.94 98 LYS A O 1
ATOM 815 N N . VAL A 1 99 ? -10.565 -12.425 6.764 1.00 94.81 99 VAL A N 1
ATOM 816 C CA . VAL A 1 99 ? -9.176 -12.749 7.117 1.00 94.81 99 VAL A CA 1
ATOM 817 C C . VAL A 1 99 ? -9.105 -13.470 8.462 1.00 94.81 99 VAL A C 1
ATOM 819 O O . VAL A 1 99 ? -9.989 -13.346 9.314 1.00 94.81 99 VAL A O 1
ATOM 822 N N . LYS A 1 100 ? -8.019 -14.211 8.686 1.00 94.25 100 LYS A N 1
ATOM 823 C CA . LYS A 1 100 ? -7.782 -14.880 9.968 1.00 94.25 100 LYS A CA 1
ATOM 824 C C . LYS A 1 100 ? -7.298 -13.866 10.999 1.00 94.25 100 LYS A C 1
ATOM 826 O O . LYS A 1 100 ? -6.228 -13.281 10.849 1.00 94.25 100 LYS A O 1
ATOM 831 N N . PHE A 1 101 ? -8.052 -13.698 12.077 1.00 95.00 101 PHE A N 1
ATOM 832 C CA . PHE A 1 101 ? -7.627 -12.918 13.236 1.00 95.00 101 PHE A CA 1
ATOM 833 C C . PHE A 1 101 ? -6.961 -13.809 14.284 1.00 95.00 101 PHE A C 1
ATOM 835 O O . PHE A 1 101 ? -7.343 -14.960 14.489 1.00 95.00 101 PHE A O 1
ATOM 842 N N . ALA A 1 102 ? -5.969 -13.256 14.974 1.00 93.56 102 ALA A N 1
ATOM 843 C CA . ALA A 1 102 ? -5.371 -13.855 16.157 1.00 93.56 102 ALA A CA 1
ATOM 844 C C . ALA A 1 102 ? -6.434 -14.145 17.234 1.00 93.56 102 ALA A C 1
ATOM 846 O O . ALA A 1 102 ? -7.272 -13.291 17.518 1.00 93.56 102 ALA A O 1
ATOM 847 N N . GLU A 1 103 ? -6.352 -15.296 17.911 1.00 90.44 103 GLU A N 1
ATOM 848 C CA . GLU A 1 103 ? -7.307 -15.704 18.963 1.00 90.44 103 GLU A CA 1
ATOM 849 C C . GLU A 1 103 ? -7.494 -14.651 20.066 1.00 90.44 103 GLU A C 1
ATOM 851 O O . GLU A 1 103 ? -8.560 -14.544 20.674 1.00 90.44 103 GLU A O 1
ATOM 856 N N . THR A 1 104 ? -6.463 -13.839 20.321 1.00 89.31 104 THR A N 1
ATOM 857 C CA . THR A 1 104 ? -6.503 -12.734 21.288 1.00 89.31 104 THR A CA 1
ATOM 858 C C . THR A 1 104 ? -7.614 -11.723 21.004 1.00 89.31 104 THR A C 1
ATOM 860 O O . THR A 1 104 ? -8.091 -11.089 21.939 1.00 89.31 104 THR A O 1
ATOM 863 N N . PHE A 1 105 ? -8.085 -11.610 19.757 1.00 92.38 105 PHE A N 1
ATOM 864 C CA . PHE A 1 105 ? -9.219 -10.757 19.397 1.00 92.38 105 PHE A CA 1
ATOM 865 C C . PHE A 1 105 ? -10.565 -11.214 19.985 1.00 92.38 105 PHE A C 1
ATOM 867 O O . PHE A 1 105 ? -11.520 -10.446 19.924 1.00 92.38 105 PHE A O 1
ATOM 874 N N . THR A 1 106 ? -10.638 -12.386 20.638 1.00 91.50 106 THR A N 1
ATOM 875 C CA . THR A 1 106 ? -11.801 -12.788 21.461 1.00 91.50 106 THR A CA 1
ATOM 876 C C . THR A 1 106 ? -12.162 -11.709 22.490 1.00 91.50 106 THR A C 1
ATOM 878 O O . THR A 1 106 ? -13.336 -11.475 22.755 1.00 91.50 106 THR A O 1
ATOM 881 N N . ASN A 1 107 ? -11.159 -11.010 23.036 1.00 92.81 107 ASN A N 1
ATOM 882 C CA . ASN A 1 107 ? -11.350 -9.755 23.760 1.00 92.81 107 ASN A CA 1
ATOM 883 C C . ASN A 1 107 ? -10.597 -8.639 23.020 1.00 92.81 107 ASN A C 1
ATOM 885 O O . ASN A 1 107 ? -9.455 -8.312 23.353 1.00 92.81 107 ASN A O 1
ATOM 889 N N . ARG A 1 108 ? -11.238 -8.104 21.972 1.00 92.62 108 ARG A N 1
ATOM 890 C CA . ARG A 1 108 ? -10.665 -7.102 21.061 1.00 92.62 108 ARG A CA 1
ATOM 891 C C . ARG A 1 108 ? -10.123 -5.886 21.801 1.00 92.62 108 ARG A C 1
ATOM 893 O O . ARG A 1 108 ? -8.969 -5.530 21.593 1.00 92.62 108 ARG A O 1
ATOM 900 N N . GLU A 1 109 ? -10.934 -5.279 22.659 1.00 92.62 109 GLU A N 1
ATOM 901 C CA . GLU A 1 109 ? -10.572 -4.058 23.383 1.00 92.62 109 GLU A CA 1
ATOM 902 C C . GLU A 1 109 ? -9.309 -4.263 24.225 1.00 92.62 109 GLU A C 1
ATOM 904 O O . GLU A 1 109 ? -8.336 -3.520 24.093 1.00 92.62 109 GLU A O 1
ATOM 909 N N . LYS A 1 110 ? -9.269 -5.344 25.014 1.00 92.75 110 LYS A N 1
ATOM 910 C CA . LYS A 1 110 ? -8.085 -5.690 25.800 1.00 92.75 110 LYS A CA 1
ATOM 911 C C . LYS A 1 110 ? -6.865 -5.934 24.913 1.00 92.75 110 LYS A C 1
ATOM 913 O O . LYS A 1 110 ? -5.788 -5.437 25.217 1.00 92.75 110 LYS A O 1
ATOM 918 N N . ALA A 1 111 ? -7.023 -6.676 23.819 1.00 93.06 111 ALA A N 1
ATOM 919 C CA . ALA A 1 111 ? -5.915 -7.011 22.929 1.00 93.06 111 ALA A CA 1
ATOM 920 C C . ALA A 1 111 ? -5.299 -5.772 22.256 1.00 93.06 111 ALA A C 1
ATOM 922 O O . ALA A 1 111 ? -4.077 -5.691 22.120 1.00 93.06 111 ALA A O 1
ATOM 923 N N . ILE A 1 112 ? -6.134 -4.808 21.858 1.00 94.06 112 ILE A N 1
ATOM 924 C CA . ILE A 1 112 ? -5.695 -3.516 21.322 1.00 94.06 112 ILE A CA 1
ATOM 925 C C . ILE A 1 112 ? -4.964 -2.708 22.397 1.00 94.06 112 ILE A C 1
ATOM 927 O O . ILE A 1 112 ? -3.839 -2.269 22.161 1.00 94.06 112 ILE A O 1
ATOM 931 N N . ASN A 1 113 ? -5.557 -2.564 23.585 1.00 92.62 113 ASN A N 1
ATOM 932 C CA . ASN A 1 113 ? -4.955 -1.811 24.685 1.00 92.62 113 ASN A CA 1
ATOM 933 C C . ASN A 1 113 ? -3.613 -2.412 25.129 1.00 92.62 113 ASN A C 1
ATOM 935 O O . ASN A 1 113 ? -2.645 -1.678 25.327 1.00 92.62 113 ASN A O 1
ATOM 939 N N . ASP A 1 114 ? -3.510 -3.740 25.206 1.00 92.94 114 ASP A N 1
ATOM 940 C CA . ASP A 1 114 ? -2.261 -4.440 25.516 1.00 92.94 114 ASP A CA 1
ATOM 941 C C . ASP A 1 114 ? -1.180 -4.155 24.454 1.00 92.94 114 ASP A C 1
ATOM 943 O O . ASP A 1 114 ? -0.033 -3.872 24.802 1.00 92.94 114 ASP A O 1
ATOM 947 N N . ALA A 1 115 ? -1.531 -4.169 23.162 1.00 93.69 115 ALA A N 1
ATOM 948 C CA . ALA A 1 115 ? -0.591 -3.863 22.081 1.00 93.69 115 ALA A CA 1
ATOM 949 C C . ALA A 1 115 ? -0.112 -2.402 22.113 1.00 93.69 115 ALA A C 1
ATOM 951 O O . ALA A 1 115 ? 1.089 -2.150 21.988 1.00 93.69 115 ALA A O 1
ATOM 952 N N . ILE A 1 116 ? -1.022 -1.447 22.339 1.00 93.56 116 ILE A N 1
ATOM 953 C CA . ILE A 1 116 ? -0.684 -0.025 22.513 1.00 93.56 116 ILE A CA 1
ATOM 954 C C . ILE A 1 116 ? 0.272 0.141 23.697 1.00 93.56 116 ILE A C 1
ATOM 956 O O . ILE A 1 116 ? 1.332 0.749 23.552 1.00 93.56 116 ILE A O 1
ATOM 960 N N . ASN A 1 117 ? -0.058 -0.444 24.850 1.00 92.62 117 ASN A N 1
ATOM 961 C CA . ASN A 1 117 ? 0.764 -0.356 26.055 1.00 92.62 117 ASN A CA 1
ATOM 962 C C . ASN A 1 117 ? 2.168 -0.925 25.836 1.00 92.62 117 ASN A C 1
ATOM 964 O O . ASN A 1 117 ? 3.144 -0.337 26.297 1.00 92.62 117 ASN A O 1
ATOM 968 N N . ILE A 1 118 ? 2.299 -2.026 25.095 1.00 92.44 118 ILE A N 1
ATOM 969 C CA . ILE A 1 118 ? 3.609 -2.596 24.763 1.00 92.44 118 ILE A CA 1
ATOM 970 C C . ILE A 1 118 ? 4.388 -1.674 23.816 1.00 92.44 118 ILE A C 1
ATOM 972 O O . ILE A 1 118 ? 5.581 -1.461 24.032 1.00 92.44 118 ILE A O 1
ATOM 976 N N . PHE A 1 119 ? 3.743 -1.067 22.813 1.00 93.00 119 PHE A N 1
ATOM 977 C CA . PHE A 1 119 ? 4.411 -0.076 21.963 1.00 93.00 119 PHE A CA 1
ATOM 978 C C . PHE A 1 119 ? 4.866 1.165 22.745 1.00 93.00 119 PHE A C 1
ATOM 980 O O . PHE A 1 119 ? 5.937 1.697 22.443 1.00 93.00 119 PHE A O 1
ATOM 987 N N . VAL A 1 120 ? 4.110 1.595 23.762 1.00 92.88 120 VAL A N 1
ATOM 988 C CA . VAL A 1 120 ? 4.525 2.665 24.686 1.00 92.88 120 VAL A CA 1
ATOM 989 C C . VAL A 1 120 ? 5.730 2.224 25.521 1.00 92.88 120 VAL A C 1
ATOM 991 O O . VAL A 1 120 ? 6.746 2.914 25.553 1.00 92.88 120 VAL A O 1
ATOM 994 N N . GLN A 1 121 ? 5.652 1.055 26.164 1.00 91.50 121 GLN A N 1
ATOM 995 C CA . GLN A 1 121 ? 6.700 0.534 27.053 1.00 91.50 121 GLN A CA 1
ATOM 996 C C . GLN A 1 121 ? 8.033 0.294 26.337 1.00 91.50 121 GLN A C 1
ATOM 998 O O . GLN A 1 121 ? 9.094 0.574 26.891 1.00 91.50 121 GLN A O 1
ATOM 1003 N N . GLU A 1 122 ? 7.993 -0.203 25.102 1.00 89.81 122 GLU A N 1
ATOM 1004 C CA . GLU A 1 122 ? 9.187 -0.421 24.277 1.00 89.81 122 GLU A CA 1
ATOM 1005 C C . GLU A 1 122 ? 9.634 0.868 23.544 1.00 89.81 122 GLU A C 1
ATOM 1007 O O . GLU A 1 122 ? 10.633 0.875 22.820 1.00 89.81 122 GLU A O 1
ATOM 1012 N N . GLY A 1 123 ? 8.927 1.985 23.755 1.00 89.88 123 GLY A N 1
ATOM 1013 C CA . GLY A 1 123 ? 9.314 3.318 23.296 1.00 89.88 123 GLY A CA 1
ATOM 1014 C C . GLY A 1 123 ? 9.116 3.571 21.801 1.00 89.88 123 GLY A C 1
ATOM 1015 O O . GLY A 1 123 ? 9.761 4.475 21.264 1.00 89.88 123 GLY A O 1
ATOM 1016 N N . PHE A 1 124 ? 8.260 2.791 21.130 1.00 89.00 124 PHE A N 1
ATOM 1017 C CA . PHE A 1 124 ? 7.852 3.034 19.741 1.00 89.00 124 PHE A CA 1
ATOM 1018 C C . PHE A 1 124 ? 6.958 4.270 19.641 1.00 89.00 124 PHE A C 1
ATOM 1020 O O . PHE A 1 124 ? 7.164 5.107 18.764 1.00 89.00 124 PHE A O 1
ATOM 1027 N N . ILE A 1 125 ? 6.013 4.403 20.571 1.00 91.50 125 ILE A N 1
ATOM 1028 C CA . ILE A 1 125 ? 5.118 5.556 20.684 1.00 91.50 125 ILE A CA 1
ATOM 1029 C C . ILE A 1 125 ? 5.249 6.198 22.064 1.00 91.50 125 ILE A C 1
ATOM 1031 O O . ILE A 1 125 ? 5.519 5.516 23.050 1.00 91.50 125 ILE A O 1
ATOM 1035 N N . SER A 1 126 ? 5.065 7.510 22.150 1.00 90.12 126 SER A N 1
ATOM 1036 C CA . SER A 1 126 ? 4.866 8.210 23.418 1.00 90.12 126 SER A CA 1
ATOM 1037 C C . SER A 1 126 ? 3.378 8.411 23.670 1.00 90.12 126 SER A C 1
ATOM 1039 O O . SER A 1 126 ? 2.634 8.740 22.747 1.00 90.12 126 SER A O 1
ATOM 1041 N N . LYS A 1 127 ? 2.968 8.231 24.925 1.00 90.88 127 LYS A N 1
ATOM 1042 C CA . LYS A 1 127 ? 1.636 8.566 25.425 1.00 90.88 127 LYS A CA 1
ATOM 1043 C C . LYS A 1 127 ? 1.743 9.898 26.162 1.00 90.88 127 LYS A C 1
ATOM 1045 O O . LYS A 1 127 ? 2.578 10.018 27.055 1.00 90.88 127 LYS A O 1
ATOM 1050 N N . ILE A 1 128 ? 0.961 10.879 25.739 1.00 86.88 128 ILE A N 1
ATOM 1051 C CA . ILE A 1 128 ? 0.824 12.178 26.395 1.00 86.88 128 ILE A CA 1
ATOM 1052 C C . ILE A 1 128 ? -0.570 12.183 27.012 1.00 86.88 128 ILE A C 1
ATOM 1054 O O . ILE A 1 128 ? -1.550 11.928 26.310 1.00 86.88 128 ILE A O 1
ATOM 1058 N N . GLU A 1 129 ? -0.634 12.395 28.318 1.00 83.56 129 GLU A N 1
ATOM 1059 C CA . GLU A 1 129 ? -1.873 12.487 29.087 1.00 83.56 129 GLU A CA 1
ATOM 1060 C C . GLU A 1 129 ? -1.982 13.912 29.629 1.00 83.56 129 GLU A C 1
ATOM 1062 O O . GLU A 1 129 ? -0.958 14.521 29.951 1.00 83.56 129 GLU A O 1
ATOM 1067 N N . ALA A 1 130 ? -3.204 14.436 29.680 1.00 74.56 130 ALA A N 1
ATOM 1068 C CA . ALA A 1 130 ? -3.504 15.683 30.371 1.00 74.56 130 ALA A CA 1
ATOM 1069 C C . ALA A 1 130 ? -3.206 15.557 31.873 1.00 74.56 130 ALA A C 1
ATOM 1071 O O . ALA A 1 130 ? -3.280 14.459 32.434 1.00 74.56 130 ALA A O 1
ATOM 1072 N N . GLU A 1 131 ? -2.874 16.672 32.521 1.00 72.19 131 GLU A N 1
ATOM 1073 C CA . GLU A 1 131 ? -2.703 16.699 33.975 1.00 72.19 131 GLU A CA 1
ATOM 1074 C C . GLU A 1 131 ? -4.054 16.468 34.679 1.00 72.19 131 GLU A C 1
ATOM 1076 O O . GLU A 1 131 ? -5.105 16.861 34.174 1.00 72.19 131 GLU A O 1
ATOM 1081 N N . GLU A 1 132 ? -4.038 15.826 35.854 1.00 65.31 132 GLU A N 1
ATOM 1082 C CA . GLU A 1 132 ? -5.259 15.441 36.592 1.00 65.31 132 GLU A CA 1
ATOM 1083 C C . GLU A 1 132 ? -6.151 16.644 36.966 1.00 65.31 132 GLU A C 1
ATOM 1085 O O . GLU A 1 132 ? -7.360 16.484 37.130 1.00 65.31 132 GLU A O 1
ATOM 1090 N N . ASP A 1 133 ? -5.566 17.844 37.049 1.00 70.62 133 ASP A N 1
ATOM 1091 C CA . ASP A 1 133 ? -6.245 19.099 37.392 1.00 70.62 133 ASP A CA 1
ATOM 1092 C C . ASP A 1 133 ? -6.815 19.851 36.166 1.00 70.62 133 ASP A C 1
ATOM 1094 O O . ASP A 1 133 ? -7.432 20.912 36.315 1.00 70.62 133 ASP A O 1
ATOM 1098 N N . GLU A 1 134 ? -6.622 19.339 34.943 1.00 67.69 134 GLU A N 1
ATOM 1099 C CA . GLU A 1 134 ? -7.202 19.930 33.734 1.00 67.69 134 GLU A CA 1
ATOM 1100 C C . GLU A 1 134 ? -8.694 19.592 33.599 1.00 67.69 134 GLU A C 1
ATOM 1102 O O . GLU A 1 134 ? -9.159 18.522 33.998 1.00 67.69 134 GLU A O 1
ATOM 1107 N N . ALA A 1 135 ? -9.467 20.517 33.019 1.00 66.31 135 ALA A N 1
ATOM 1108 C CA . ALA A 1 135 ? -10.897 20.322 32.782 1.00 66.31 135 ALA A CA 1
ATOM 1109 C C . ALA A 1 135 ? -11.157 19.060 31.939 1.00 66.31 135 ALA A C 1
ATOM 1111 O O . ALA A 1 135 ? -10.414 18.799 30.996 1.00 66.31 135 ALA A O 1
ATOM 1112 N N . GLU A 1 136 ? -12.244 18.325 32.216 1.00 62.75 136 GLU A N 1
ATOM 1113 C CA . GLU A 1 136 ? -12.602 17.079 31.502 1.00 62.75 136 GLU A CA 1
ATOM 1114 C C . GLU A 1 136 ? -12.616 17.235 29.968 1.00 62.75 136 GLU A C 1
ATOM 1116 O O . GLU A 1 136 ? -12.266 16.305 29.249 1.00 62.75 136 GLU A O 1
ATOM 1121 N N . GLU A 1 137 ? -12.949 18.424 29.449 1.00 59.44 137 GLU A N 1
ATOM 1122 C CA . GLU A 1 137 ? -12.937 18.730 28.008 1.00 59.44 137 GLU A CA 1
ATOM 1123 C C . GLU A 1 137 ? -11.526 18.765 27.378 1.00 59.44 137 GLU A C 1
ATOM 1125 O O . GLU A 1 137 ? -11.401 18.711 26.156 1.00 59.44 137 GLU A O 1
ATOM 1130 N N . ILE A 1 138 ? -10.470 18.864 28.192 1.00 63.69 138 ILE A N 1
ATOM 1131 C CA . ILE A 1 138 ? -9.054 18.932 27.784 1.00 63.69 138 ILE A CA 1
ATOM 1132 C C . ILE A 1 138 ? -8.325 17.613 28.111 1.00 63.69 138 ILE A C 1
ATOM 1134 O O . ILE A 1 138 ? -7.229 17.366 27.608 1.00 63.69 138 ILE A O 1
ATOM 1138 N N . GLN A 1 139 ? -8.963 16.707 28.865 1.00 68.44 139 GLN A N 1
ATOM 1139 C CA . GLN A 1 139 ? -8.428 15.389 29.209 1.00 68.44 139 GLN A CA 1
ATOM 1140 C C . GLN A 1 139 ? -8.449 14.420 28.013 1.00 68.44 139 GLN A C 1
ATOM 1142 O O . GLN A 1 139 ? -9.223 13.465 27.957 1.00 68.44 139 GLN A O 1
ATOM 1147 N N . GLU A 1 140 ? -7.575 14.648 27.031 1.00 80.19 140 GLU A N 1
ATOM 1148 C CA . GLU A 1 140 ? -7.403 13.777 25.870 1.00 80.19 140 GLU A CA 1
ATOM 1149 C C . GLU A 1 140 ? -6.039 13.073 25.899 1.00 80.19 140 GLU A C 1
ATOM 1151 O O . GLU A 1 140 ? -4.982 13.689 26.033 1.00 80.19 140 GLU A O 1
ATOM 1156 N N . VAL A 1 141 ? -6.050 11.749 25.732 1.00 86.81 141 VAL A N 1
ATOM 1157 C CA . VAL A 1 141 ? -4.820 10.965 25.573 1.00 86.81 141 VAL A CA 1
ATOM 1158 C C . VAL A 1 141 ? -4.356 11.056 24.125 1.00 86.81 141 VAL A C 1
ATOM 1160 O O . VAL A 1 141 ? -5.075 10.637 23.215 1.00 86.81 141 VAL A O 1
ATOM 1163 N N . VAL A 1 142 ? -3.127 11.523 23.911 1.00 89.94 142 VAL A N 1
ATOM 1164 C CA . VAL A 1 142 ? -2.520 11.638 22.581 1.00 89.94 142 VAL A CA 1
ATOM 1165 C C . VAL A 1 142 ? -1.340 10.684 22.452 1.00 89.94 142 VAL A C 1
ATOM 1167 O O . VAL A 1 142 ? -0.400 10.698 23.248 1.00 89.94 142 VAL A O 1
ATOM 1170 N N . TYR A 1 143 ? -1.355 9.873 21.399 1.00 91.12 143 TYR A N 1
ATOM 1171 C CA . TYR A 1 143 ? -0.224 9.041 21.011 1.00 91.12 143 TYR A CA 1
ATOM 1172 C C . TYR A 1 143 ? 0.606 9.746 19.948 1.00 91.12 143 TYR A C 1
ATOM 1174 O O . TYR A 1 143 ? 0.075 10.231 18.952 1.00 91.12 143 TYR A O 1
ATOM 1182 N N . SER A 1 144 ? 1.923 9.770 20.130 1.00 89.31 144 SER A N 1
ATOM 1183 C CA . SER A 1 144 ? 2.867 10.301 19.148 1.00 89.31 144 SER A CA 1
ATOM 1184 C C . SER A 1 144 ? 3.887 9.238 18.763 1.00 89.31 144 SER A C 1
ATOM 1186 O O . SER A 1 144 ? 4.423 8.526 19.611 1.00 89.31 144 SER A O 1
ATOM 1188 N N . LEU A 1 145 ? 4.135 9.108 17.463 1.00 87.44 145 LEU A N 1
ATOM 1189 C CA . LEU A 1 145 ? 5.092 8.159 16.915 1.00 87.44 145 LEU A CA 1
ATOM 1190 C C . LEU A 1 145 ? 6.451 8.829 16.741 1.00 87.44 145 LEU A C 1
ATOM 1192 O O . LEU A 1 145 ? 6.564 9.832 16.037 1.00 87.44 145 LEU A O 1
ATOM 1196 N N . LYS A 1 146 ? 7.492 8.232 17.320 1.00 81.94 146 LYS A N 1
ATOM 1197 C CA . LYS A 1 146 ? 8.866 8.697 17.117 1.00 81.94 146 LYS A CA 1
ATOM 1198 C C . LYS A 1 146 ? 9.331 8.377 15.698 1.00 81.94 146 LYS A C 1
ATOM 1200 O O . LYS A 1 146 ? 9.202 7.236 15.247 1.00 81.94 146 LYS A O 1
ATOM 1205 N N . GLU A 1 147 ? 9.888 9.365 15.001 1.00 81.94 147 GLU A N 1
ATOM 1206 C CA . GLU A 1 147 ? 10.290 9.234 13.593 1.00 81.94 147 GLU A CA 1
ATOM 1207 C C . GLU A 1 147 ? 11.272 8.075 13.380 1.00 81.94 147 GLU A C 1
ATOM 1209 O O . GLU A 1 147 ? 11.080 7.255 12.483 1.00 81.94 147 GLU A O 1
ATOM 1214 N N . GLU A 1 148 ? 12.263 7.925 14.260 1.00 83.88 148 GLU A N 1
ATOM 1215 C CA . GLU A 1 148 ? 13.281 6.875 14.185 1.00 83.88 148 GLU A CA 1
ATOM 1216 C C . GLU A 1 148 ? 12.732 5.455 14.403 1.00 83.88 148 GLU A C 1
ATOM 1218 O O . GLU A 1 148 ? 13.415 4.473 14.113 1.00 83.88 148 GLU A O 1
ATOM 1223 N N . LYS A 1 149 ? 11.500 5.333 14.910 1.00 87.69 149 LYS A N 1
ATOM 1224 C CA . LYS A 1 149 ? 10.816 4.059 15.169 1.00 87.69 149 LYS A CA 1
ATOM 1225 C C . LYS A 1 149 ? 9.790 3.696 14.098 1.00 87.69 149 LYS A C 1
ATOM 1227 O O . LYS A 1 149 ? 9.298 2.567 14.106 1.00 87.69 149 LYS A O 1
ATOM 1232 N N . ARG A 1 150 ? 9.504 4.597 13.149 1.00 88.56 150 ARG A N 1
ATOM 1233 C CA . ARG A 1 150 ? 8.554 4.361 12.046 1.00 88.56 150 ARG A CA 1
ATOM 1234 C C . ARG A 1 150 ? 8.891 3.108 11.244 1.00 88.56 150 ARG A C 1
ATOM 1236 O O . ARG A 1 150 ? 8.030 2.254 11.069 1.00 88.56 150 ARG A O 1
ATOM 1243 N N . ILE A 1 151 ? 10.157 2.947 10.852 1.00 86.31 151 ILE A N 1
ATOM 1244 C CA . ILE A 1 151 ? 10.626 1.790 10.065 1.00 86.31 151 ILE A CA 1
ATOM 1245 C C . ILE A 1 151 ? 10.376 0.465 10.802 1.00 86.31 151 ILE A C 1
ATOM 1247 O O . ILE A 1 151 ? 10.060 -0.546 10.180 1.00 86.31 151 ILE A O 1
ATOM 1251 N N . ASN A 1 152 ? 10.472 0.445 12.132 1.00 88.81 152 ASN A N 1
ATOM 1252 C CA . ASN A 1 152 ? 10.166 -0.760 12.896 1.00 88.81 152 ASN A CA 1
ATOM 1253 C C . ASN A 1 152 ? 8.670 -1.101 12.872 1.00 88.81 152 ASN A C 1
ATOM 1255 O O . ASN A 1 152 ? 8.328 -2.279 12.843 1.00 88.81 152 ASN A O 1
ATOM 1259 N N . LEU A 1 153 ? 7.784 -0.100 12.886 1.00 91.62 153 LEU A N 1
ATOM 1260 C CA . LEU A 1 153 ? 6.341 -0.321 12.758 1.00 91.62 153 LEU A CA 1
ATOM 1261 C C . LEU A 1 153 ? 5.939 -0.725 11.334 1.00 91.62 153 LEU A C 1
ATOM 1263 O O . LEU A 1 153 ? 5.000 -1.503 11.180 1.00 91.62 153 LEU A O 1
ATOM 1267 N N . GLU A 1 154 ? 6.678 -0.286 10.308 1.00 91.62 154 GLU A N 1
ATOM 1268 C CA . GLU A 1 154 ? 6.459 -0.714 8.917 1.00 91.62 154 GLU A CA 1
ATOM 1269 C C . GLU A 1 154 ? 6.571 -2.238 8.774 1.00 91.62 154 GLU A C 1
ATOM 1271 O O . GLU A 1 154 ? 5.779 -2.845 8.059 1.00 91.62 154 GLU A O 1
ATOM 1276 N N . TYR A 1 155 ? 7.474 -2.882 9.523 1.00 90.19 155 TYR A N 1
ATOM 1277 C CA . TYR A 1 155 ? 7.562 -4.345 9.563 1.00 90.19 155 TYR A CA 1
ATOM 1278 C C . TYR A 1 155 ? 6.250 -4.997 10.034 1.00 90.19 155 TYR A C 1
ATOM 1280 O O . TYR A 1 155 ? 5.783 -5.959 9.430 1.00 90.19 155 TYR A O 1
ATOM 1288 N N . TYR A 1 156 ? 5.618 -4.454 11.079 1.00 92.94 156 TYR A N 1
ATOM 1289 C CA . TYR A 1 156 ? 4.338 -4.964 11.576 1.00 92.94 156 TYR A CA 1
ATOM 1290 C C . TYR A 1 156 ? 3.180 -4.658 10.620 1.00 92.94 156 TYR A C 1
ATOM 1292 O O . TYR A 1 156 ? 2.307 -5.509 10.445 1.00 92.94 156 TYR A O 1
ATOM 1300 N N . LYS A 1 157 ? 3.182 -3.474 9.990 1.00 94.75 157 LYS A N 1
ATOM 1301 C CA . LYS A 1 157 ? 2.203 -3.076 8.966 1.00 94.75 157 LYS A CA 1
ATOM 1302 C C . LYS A 1 157 ? 2.253 -4.008 7.754 1.00 94.75 157 LYS A C 1
ATOM 1304 O O . LYS A 1 157 ? 1.215 -4.480 7.294 1.00 94.75 157 LYS A O 1
ATOM 1309 N N . ASN A 1 158 ? 3.455 -4.327 7.275 1.00 92.88 158 ASN A N 1
ATOM 1310 C CA . ASN A 1 158 ? 3.662 -5.152 6.084 1.00 92.88 158 ASN A CA 1
ATOM 1311 C C . ASN A 1 158 ? 3.073 -6.563 6.205 1.00 92.88 158 ASN A C 1
ATOM 1313 O O . ASN A 1 158 ? 2.723 -7.147 5.187 1.00 92.88 158 ASN A O 1
ATOM 1317 N N . ASN A 1 159 ? 2.879 -7.081 7.423 1.00 93.12 159 ASN A N 1
ATOM 1318 C CA . ASN A 1 159 ? 2.250 -8.388 7.640 1.00 93.12 159 ASN A CA 1
ATOM 1319 C C . ASN A 1 159 ? 0.765 -8.438 7.247 1.00 93.12 159 ASN A C 1
ATOM 1321 O O . ASN A 1 159 ? 0.222 -9.532 7.107 1.00 93.12 159 ASN A O 1
ATOM 1325 N N . ILE A 1 160 ? 0.087 -7.288 7.150 1.00 96.62 160 ILE A N 1
ATOM 1326 C CA . ILE A 1 160 ? -1.352 -7.226 6.846 1.00 96.62 160 ILE A CA 1
ATOM 1327 C C . ILE A 1 160 ? -1.697 -6.253 5.716 1.00 96.62 160 ILE A C 1
ATOM 1329 O O . ILE A 1 160 ? -2.851 -6.199 5.294 1.00 96.62 160 ILE A O 1
ATOM 1333 N N . LEU A 1 161 ? -0.723 -5.480 5.224 1.00 97.06 161 LEU A N 1
ATOM 1334 C CA . LEU A 1 161 ? -0.940 -4.444 4.215 1.00 97.06 161 LEU A CA 1
ATOM 1335 C C . LEU A 1 161 ? -1.540 -5.003 2.917 1.00 97.06 161 LEU A C 1
ATOM 1337 O O . LEU A 1 161 ? -2.388 -4.347 2.314 1.00 97.06 161 LEU A O 1
ATOM 1341 N N . HIS A 1 162 ? -1.165 -6.222 2.515 1.00 96.12 162 HIS A N 1
ATOM 1342 C CA . HIS A 1 162 ? -1.660 -6.872 1.295 1.00 96.12 162 HIS A CA 1
ATOM 1343 C C . HIS A 1 162 ? -3.186 -7.026 1.271 1.00 96.12 162 HIS A C 1
ATOM 1345 O O . HIS A 1 162 ? -3.786 -6.907 0.206 1.00 96.12 162 HIS A O 1
ATOM 1351 N N . PHE A 1 163 ? -3.839 -7.201 2.426 1.00 97.06 163 PHE A N 1
ATOM 1352 C CA . PHE A 1 163 ? -5.303 -7.273 2.504 1.00 97.06 163 PHE A CA 1
ATOM 1353 C C . PHE A 1 163 ? -5.985 -5.943 2.140 1.00 97.06 163 PHE A C 1
ATOM 1355 O O . PHE A 1 163 ? -7.118 -5.929 1.648 1.00 97.06 163 PHE A O 1
ATOM 1362 N N . PHE A 1 164 ? -5.302 -4.819 2.368 1.00 98.12 164 PHE A N 1
ATOM 1363 C CA . PHE A 1 164 ? -5.836 -3.475 2.154 1.00 98.12 164 PHE A CA 1
ATOM 1364 C C . PHE A 1 164 ? -5.612 -2.938 0.743 1.00 98.12 164 PHE A C 1
ATOM 1366 O O . PHE A 1 164 ? -6.311 -2.003 0.369 1.00 98.12 164 PHE A O 1
ATOM 1373 N N . ILE A 1 165 ? -4.708 -3.518 -0.053 1.00 97.81 165 ILE A N 1
ATOM 1374 C CA . ILE A 1 165 ? -4.269 -2.938 -1.334 1.00 97.81 165 ILE A CA 1
ATOM 1375 C C . ILE A 1 165 ? -5.419 -2.543 -2.274 1.00 97.81 165 I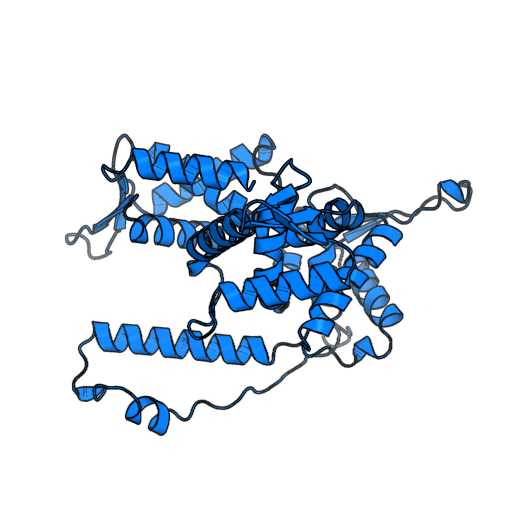LE A C 1
ATOM 1377 O O . ILE A 1 165 ? -5.418 -1.388 -2.715 1.00 97.81 165 ILE A O 1
ATOM 1381 N N . PRO A 1 166 ? -6.442 -3.388 -2.526 1.00 97.69 166 PRO A N 1
ATOM 1382 C CA . PRO A 1 166 ? -7.551 -2.981 -3.383 1.00 97.69 166 PRO A CA 1
ATOM 1383 C C . PRO A 1 166 ? -8.293 -1.745 -2.852 1.00 97.69 166 PRO A C 1
ATOM 1385 O O . PRO A 1 166 ? -8.554 -0.794 -3.594 1.00 97.69 166 PRO A O 1
ATOM 1388 N N . LEU A 1 167 ? -8.574 -1.715 -1.543 1.00 98.38 167 LEU A N 1
ATOM 1389 C CA . LEU A 1 167 ? -9.217 -0.576 -0.894 1.00 98.38 167 LEU A CA 1
ATOM 1390 C C . LEU A 1 167 ? -8.312 0.658 -0.891 1.00 98.38 167 LEU A C 1
ATOM 1392 O O . LEU A 1 167 ? -8.804 1.749 -1.151 1.00 98.38 167 LEU A O 1
ATOM 1396 N N . CYS A 1 168 ? -7.005 0.515 -0.664 1.00 98.56 168 CYS A N 1
ATOM 1397 C CA . CYS A 1 168 ? -6.053 1.623 -0.731 1.00 98.56 168 CYS A CA 1
ATOM 1398 C C . CYS A 1 168 ? -6.063 2.295 -2.107 1.00 98.56 168 CYS A C 1
ATOM 1400 O O . CYS A 1 168 ? -6.010 3.519 -2.186 1.00 98.56 168 CYS A O 1
ATOM 1402 N N . PHE A 1 169 ? -6.157 1.528 -3.197 1.00 98.56 169 PHE A N 1
ATOM 1403 C CA . PHE A 1 169 ? -6.173 2.091 -4.550 1.00 98.56 169 PHE A CA 1
ATOM 1404 C C . PHE A 1 169 ? -7.452 2.876 -4.835 1.00 98.56 169 PHE A C 1
ATOM 1406 O O . PHE A 1 169 ? -7.385 4.016 -5.303 1.00 98.56 169 PHE A O 1
ATOM 1413 N N . VAL A 1 170 ? -8.610 2.304 -4.497 1.00 98.25 170 VAL A N 1
ATOM 1414 C CA . VAL A 1 170 ? -9.902 2.990 -4.636 1.00 98.25 170 VAL A CA 1
ATOM 1415 C C . VAL A 1 170 ? -9.965 4.218 -3.724 1.00 98.25 170 VAL A C 1
ATOM 1417 O O . VAL A 1 170 ? -10.332 5.300 -4.180 1.00 98.25 170 VAL A O 1
ATOM 1420 N N . ALA A 1 171 ? -9.540 4.090 -2.465 1.00 97.81 171 ALA A N 1
ATOM 1421 C CA . ALA A 1 171 ? -9.494 5.186 -1.503 1.00 97.81 171 ALA A CA 1
ATOM 1422 C C . ALA A 1 171 ? -8.586 6.322 -1.984 1.00 97.81 171 ALA A C 1
ATOM 1424 O O . ALA A 1 171 ? -8.987 7.477 -1.910 1.00 97.81 171 ALA A O 1
ATOM 1425 N N . THR A 1 172 ? -7.404 6.019 -2.530 1.00 97.81 172 THR A N 1
ATOM 1426 C CA . THR A 1 172 ? -6.509 7.034 -3.105 1.00 97.81 172 THR A CA 1
ATOM 1427 C C . THR A 1 172 ? -7.157 7.749 -4.287 1.00 97.81 172 THR A C 1
ATOM 1429 O O . THR A 1 172 ? -7.087 8.972 -4.349 1.00 97.81 172 THR A O 1
ATOM 1432 N N . SER A 1 173 ? -7.837 7.035 -5.192 1.00 96.94 173 SER A N 1
ATOM 1433 C CA . SER A 1 173 ? -8.555 7.673 -6.308 1.00 96.94 173 SER A CA 1
ATOM 1434 C C . SER A 1 173 ? -9.672 8.607 -5.825 1.00 96.94 173 SER A C 1
ATOM 1436 O O . SER A 1 173 ? -9.807 9.712 -6.344 1.00 96.94 173 SER A O 1
ATOM 1438 N N . ILE A 1 174 ? -10.425 8.197 -4.798 1.00 95.69 174 ILE A N 1
ATOM 1439 C CA . ILE A 1 174 ? -11.515 8.985 -4.208 1.00 95.69 174 ILE A CA 1
ATOM 1440 C C . ILE A 1 174 ? -10.977 10.209 -3.458 1.00 95.69 174 ILE A C 1
ATOM 1442 O O . ILE A 1 174 ? -11.355 11.331 -3.760 1.00 95.69 174 ILE A O 1
ATOM 1446 N N . VAL A 1 175 ? -10.066 10.008 -2.505 1.00 94.44 175 VAL A N 1
ATOM 1447 C CA . VAL A 1 175 ? -9.559 11.052 -1.595 1.00 94.44 175 VAL A CA 1
ATOM 1448 C C . VAL A 1 175 ? -8.751 12.123 -2.327 1.00 94.44 175 VAL A C 1
ATOM 1450 O O . VAL A 1 175 ? -8.677 13.263 -1.873 1.00 94.44 175 VAL A O 1
ATOM 1453 N N . LYS A 1 176 ? -8.096 11.754 -3.432 1.00 93.06 176 LYS A N 1
ATOM 1454 C CA . LYS A 1 176 ? -7.305 12.678 -4.253 1.00 93.06 176 LYS A CA 1
ATOM 1455 C C . LYS A 1 176 ? -8.111 13.348 -5.355 1.00 93.06 176 LYS A C 1
ATOM 1457 O O . LYS A 1 176 ? -7.586 14.223 -6.045 1.00 93.06 176 LYS A O 1
ATOM 1462 N N . ASN A 1 177 ? -9.377 12.969 -5.510 1.00 87.25 177 ASN A N 1
ATOM 1463 C CA . ASN A 1 177 ? -10.314 13.733 -6.304 1.00 87.25 177 ASN A CA 1
ATOM 1464 C C . ASN A 1 177 ? -10.941 14.830 -5.433 1.00 87.25 177 ASN A C 1
ATOM 1466 O O . ASN A 1 177 ? -11.405 14.566 -4.331 1.00 87.25 177 ASN A O 1
ATOM 1470 N N . ASN A 1 178 ? -10.970 16.063 -5.936 1.00 80.44 178 ASN A N 1
ATOM 1471 C CA . ASN A 1 178 ? -11.565 17.199 -5.219 1.00 80.44 178 ASN A CA 1
ATOM 1472 C C . ASN A 1 178 ? -13.076 17.331 -5.477 1.00 80.44 178 ASN A C 1
ATOM 1474 O O . ASN A 1 178 ? -13.694 18.297 -5.038 1.00 80.44 178 ASN A O 1
ATOM 1478 N N . GLU A 1 179 ? -13.652 16.403 -6.238 1.00 87.81 179 GLU A N 1
ATOM 1479 C CA . GLU A 1 179 ? -15.063 16.384 -6.599 1.00 87.81 179 GLU A CA 1
ATOM 1480 C C . GLU A 1 179 ? -15.796 15.328 -5.771 1.00 87.81 179 GLU A C 1
ATOM 1482 O O . GLU A 1 179 ? -15.356 14.182 -5.699 1.00 87.81 179 GLU A O 1
ATOM 1487 N N . ASP A 1 180 ? -16.960 15.689 -5.225 1.00 88.75 180 ASP A N 1
ATOM 1488 C CA . ASP A 1 180 ? -17.839 14.756 -4.504 1.00 88.75 180 ASP A CA 1
ATOM 1489 C C . ASP A 1 180 ? -18.514 13.733 -5.437 1.00 88.75 180 ASP A C 1
ATOM 1491 O O . ASP A 1 180 ? -19.194 12.819 -4.976 1.00 88.75 180 ASP A O 1
ATOM 1495 N N . LEU A 1 181 ? -18.341 13.872 -6.754 1.00 93.94 181 LEU A N 1
ATOM 1496 C CA . LEU A 1 181 ? -18.868 12.964 -7.762 1.00 93.94 181 LEU A CA 1
ATOM 1497 C C . LEU A 1 181 ? -17.725 12.467 -8.651 1.00 93.94 181 LEU A C 1
ATOM 1499 O O . LEU A 1 181 ? -17.082 13.253 -9.337 1.00 93.94 181 LEU A O 1
ATOM 1503 N N . ILE A 1 182 ? -17.485 11.157 -8.673 1.00 95.25 182 ILE A N 1
ATOM 1504 C CA . ILE A 1 182 ? -16.401 10.538 -9.448 1.00 95.25 182 ILE A CA 1
ATOM 1505 C C . ILE A 1 182 ? -16.950 9.444 -10.363 1.00 95.25 182 ILE A C 1
ATOM 1507 O O . ILE A 1 182 ? -17.770 8.632 -9.946 1.00 95.25 182 ILE A O 1
ATOM 1511 N N . SER A 1 183 ? -16.516 9.395 -11.625 1.00 96.12 183 SER A N 1
ATOM 1512 C CA . SER A 1 183 ? -16.953 8.329 -12.535 1.00 96.12 183 SER A CA 1
ATOM 1513 C C . SER A 1 183 ? -16.282 6.995 -12.199 1.00 96.12 183 SER A C 1
ATOM 1515 O O . SER A 1 183 ? -15.096 6.941 -11.857 1.00 96.12 183 SER A O 1
ATOM 1517 N N . LEU A 1 184 ? -17.006 5.886 -12.372 1.00 96.69 184 LEU A N 1
ATOM 1518 C CA . LEU A 1 184 ? -16.442 4.543 -12.199 1.00 96.69 184 LEU A CA 1
ATOM 1519 C C . LEU A 1 184 ? -15.240 4.310 -13.132 1.00 96.69 184 LEU A C 1
ATOM 1521 O O . LEU A 1 184 ? -14.242 3.711 -12.737 1.00 96.69 184 LEU A O 1
ATOM 1525 N N . GLN A 1 185 ? -15.294 4.851 -14.354 1.00 96.00 185 GLN A N 1
ATOM 1526 C CA . GLN A 1 185 ? -14.189 4.784 -15.315 1.00 96.00 185 GLN A CA 1
ATOM 1527 C C . GLN A 1 185 ? -12.913 5.444 -14.781 1.00 96.00 185 GLN A C 1
ATOM 1529 O O . GLN A 1 185 ? -11.811 4.939 -15.009 1.00 96.00 185 GLN A O 1
ATOM 1534 N N . ARG A 1 186 ? -13.043 6.563 -14.053 1.00 95.88 186 ARG A N 1
ATOM 1535 C CA . ARG A 1 186 ? -11.906 7.246 -13.435 1.00 95.88 186 ARG A CA 1
ATOM 1536 C C . ARG A 1 186 ? -11.271 6.381 -12.347 1.00 95.88 186 ARG A C 1
ATOM 1538 O O . ARG A 1 186 ? -10.053 6.211 -12.380 1.00 95.88 186 ARG A O 1
ATOM 1545 N N . ILE A 1 187 ? -12.081 5.794 -11.464 1.00 97.38 187 ILE A N 1
ATOM 1546 C CA . ILE A 1 187 ? -11.609 4.885 -10.407 1.00 97.38 187 ILE A CA 1
ATOM 1547 C C . ILE A 1 187 ? -10.898 3.680 -11.012 1.00 97.38 187 ILE A C 1
ATOM 1549 O O . ILE A 1 187 ? -9.769 3.391 -10.631 1.00 97.38 187 ILE A O 1
ATOM 1553 N N . MET A 1 188 ? -11.502 3.028 -12.008 1.00 98.12 188 MET A N 1
ATOM 1554 C CA . MET A 1 188 ? -10.883 1.897 -12.706 1.00 98.12 188 MET A CA 1
ATOM 1555 C C . MET A 1 188 ? -9.550 2.279 -13.353 1.00 98.12 188 MET A C 1
ATOM 1557 O O . MET A 1 188 ? -8.581 1.523 -13.295 1.00 98.12 188 MET A O 1
ATOM 1561 N N . SER A 1 189 ? -9.481 3.460 -13.970 1.00 97.88 189 SER A N 1
ATOM 1562 C CA . SER A 1 189 ? -8.251 3.952 -14.585 1.00 97.88 189 SER A CA 1
ATOM 1563 C C . SER A 1 189 ? -7.155 4.176 -13.544 1.00 97.88 189 SER A C 1
ATOM 1565 O O . SER A 1 189 ? -6.010 3.780 -13.771 1.00 97.88 189 SER A O 1
ATOM 1567 N N . ASP A 1 190 ? -7.478 4.816 -12.419 1.00 98.12 190 ASP A N 1
ATOM 1568 C CA . ASP A 1 190 ? -6.518 5.091 -11.349 1.00 98.12 190 ASP A CA 1
ATOM 1569 C C . ASP A 1 190 ? -6.096 3.812 -10.616 1.00 98.12 190 ASP A C 1
ATOM 1571 O O . ASP A 1 190 ? -4.907 3.649 -10.352 1.00 98.12 190 ASP A O 1
ATOM 1575 N N . TYR A 1 191 ? -7.012 2.863 -10.406 1.00 98.44 191 TYR A N 1
ATOM 1576 C CA . TYR A 1 191 ? -6.714 1.529 -9.880 1.00 98.44 191 TYR A CA 1
ATOM 1577 C C . TYR A 1 191 ? -5.671 0.809 -10.739 1.00 98.44 191 TYR A C 1
ATOM 1579 O O . TYR A 1 191 ? -4.617 0.417 -10.242 1.00 98.44 191 TYR A O 1
ATOM 1587 N N . LYS A 1 192 ? -5.912 0.718 -12.055 1.00 97.88 192 LYS A N 1
ATOM 1588 C CA . LYS A 1 192 ? -4.983 0.098 -13.017 1.00 97.88 192 LYS A CA 1
ATOM 1589 C C . LYS A 1 192 ? -3.619 0.771 -13.020 1.00 97.88 192 LYS A C 1
ATOM 1591 O O . LYS A 1 192 ? -2.587 0.108 -13.108 1.00 97.88 192 LYS A O 1
ATOM 1596 N N . PHE A 1 193 ? -3.603 2.097 -12.924 1.00 98.19 193 PHE A N 1
ATOM 1597 C CA . PHE A 1 193 ? -2.360 2.852 -12.847 1.00 98.19 193 PHE A CA 1
ATOM 1598 C C . PHE A 1 193 ? -1.574 2.550 -11.570 1.00 98.19 193 PHE A C 1
ATOM 1600 O O . PHE A 1 193 ? -0.378 2.284 -11.662 1.00 98.19 193 PHE A O 1
ATOM 1607 N N . LEU A 1 194 ? -2.231 2.564 -10.409 1.00 98.50 194 LEU A N 1
ATOM 1608 C CA . LEU A 1 194 ? -1.604 2.268 -9.121 1.00 98.50 194 LEU A CA 1
ATOM 1609 C C . LEU A 1 194 ? -1.106 0.820 -9.059 1.00 98.50 194 LEU A C 1
ATOM 1611 O O . LEU A 1 194 ? 0.044 0.603 -8.685 1.00 98.50 194 LEU A O 1
ATOM 1615 N N . LYS A 1 195 ? -1.913 -0.148 -9.518 1.00 97.81 195 LYS A N 1
ATOM 1616 C CA . LYS A 1 195 ? -1.527 -1.564 -9.624 1.00 97.81 195 LYS A CA 1
ATOM 1617 C C . LYS A 1 195 ? -0.293 -1.743 -10.503 1.00 97.81 195 LYS A C 1
ATOM 1619 O O . LYS A 1 195 ? 0.650 -2.408 -10.095 1.00 97.81 195 LYS A O 1
ATOM 1624 N N . LYS A 1 196 ? -0.245 -1.089 -11.670 1.00 96.88 196 LYS A N 1
ATOM 1625 C CA . LYS A 1 196 ? 0.924 -1.142 -12.561 1.00 96.88 196 LYS A CA 1
ATOM 1626 C C . LYS A 1 196 ? 2.163 -0.490 -11.939 1.00 96.88 196 LYS A C 1
ATOM 1628 O O . LYS A 1 196 ? 3.253 -1.037 -12.052 1.00 96.88 196 LYS A O 1
ATOM 1633 N N . LEU A 1 197 ? 2.010 0.676 -11.307 1.00 98.12 197 LEU A N 1
ATOM 1634 C CA . LEU A 1 197 ? 3.115 1.398 -10.664 1.00 98.12 197 LEU A CA 1
ATOM 1635 C C . LEU A 1 197 ? 3.731 0.589 -9.515 1.00 98.12 197 LEU A C 1
ATOM 1637 O O . LEU A 1 197 ? 4.947 0.574 -9.357 1.00 98.12 197 LEU A O 1
ATOM 1641 N N . LEU A 1 198 ? 2.885 -0.078 -8.731 1.00 97.75 198 LEU A N 1
ATOM 1642 C CA . LEU A 1 198 ? 3.261 -0.810 -7.523 1.00 97.75 198 LEU A CA 1
ATOM 1643 C C . LEU A 1 198 ? 3.349 -2.328 -7.755 1.00 97.75 198 LEU A C 1
ATOM 1645 O O . LEU A 1 198 ? 3.397 -3.093 -6.794 1.00 97.75 198 LEU A O 1
ATOM 1649 N N . TRP A 1 199 ? 3.413 -2.768 -9.018 1.00 95.88 199 TRP A N 1
ATOM 1650 C CA . TRP A 1 199 ? 3.497 -4.184 -9.398 1.00 95.88 199 TRP A CA 1
ATOM 1651 C C . TRP A 1 199 ? 4.702 -4.893 -8.773 1.00 95.88 199 TRP A C 1
ATOM 1653 O O . TRP A 1 199 ? 4.614 -6.039 -8.357 1.00 95.88 199 TRP A O 1
ATOM 1663 N N . ASN A 1 200 ? 5.828 -4.183 -8.669 1.00 95.06 200 ASN A N 1
ATOM 1664 C CA . ASN A 1 200 ? 7.057 -4.709 -8.075 1.00 95.06 200 ASN A CA 1
ATOM 1665 C C . ASN A 1 200 ? 7.095 -4.583 -6.538 1.00 95.06 200 ASN A C 1
ATOM 1667 O O . ASN A 1 200 ? 8.052 -5.044 -5.924 1.00 95.06 200 ASN A O 1
ATOM 1671 N N . GLU A 1 201 ? 6.090 -3.953 -5.917 1.00 95.06 201 GLU A N 1
ATOM 1672 C CA . GLU A 1 201 ? 5.992 -3.785 -4.456 1.00 95.06 201 GLU A CA 1
ATOM 1673 C C . GLU A 1 201 ? 5.104 -4.843 -3.797 1.00 95.06 201 GLU A C 1
ATOM 1675 O O . GLU A 1 201 ? 5.375 -5.274 -2.677 1.00 95.06 201 GLU A O 1
ATOM 1680 N N . PHE A 1 202 ? 4.037 -5.258 -4.482 1.00 94.88 202 PHE A N 1
ATOM 1681 C CA . PHE A 1 202 ? 3.032 -6.173 -3.948 1.00 94.88 202 PHE A CA 1
ATOM 1682 C C . PHE A 1 202 ? 2.844 -7.377 -4.859 1.00 94.88 202 PHE A C 1
ATOM 1684 O O . PHE A 1 202 ? 3.071 -7.308 -6.062 1.00 94.88 202 PHE A O 1
ATOM 1691 N N . ILE A 1 203 ? 2.391 -8.484 -4.275 1.00 92.38 203 ILE A N 1
ATOM 1692 C CA . ILE A 1 203 ? 2.036 -9.676 -5.041 1.00 92.38 203 ILE A CA 1
ATOM 1693 C C . ILE A 1 203 ? 0.548 -9.610 -5.370 1.00 92.38 203 ILE A C 1
ATOM 1695 O O . ILE A 1 203 ? -0.285 -9.531 -4.465 1.00 92.38 203 ILE A O 1
ATOM 1699 N N . PHE A 1 204 ? 0.232 -9.631 -6.662 1.00 91.94 204 PHE A N 1
ATOM 1700 C CA . PHE A 1 204 ? -1.130 -9.602 -7.179 1.00 91.94 204 PHE A CA 1
ATOM 1701 C C . PHE A 1 204 ? -1.527 -10.984 -7.691 1.00 91.94 204 PHE A C 1
ATOM 1703 O O . PHE A 1 204 ? -0.712 -11.687 -8.283 1.00 91.94 204 PHE A O 1
ATOM 1710 N N . ASP A 1 205 ? -2.783 -11.360 -7.467 1.00 88.69 205 ASP A N 1
ATOM 1711 C CA . ASP A 1 205 ? -3.363 -12.555 -8.070 1.00 88.69 205 ASP A CA 1
ATOM 1712 C C . ASP A 1 205 ? -3.725 -12.247 -9.530 1.00 88.69 205 ASP A C 1
ATOM 1714 O O . ASP A 1 205 ? -4.591 -11.411 -9.797 1.00 88.69 205 ASP A O 1
ATOM 1718 N N . GLU A 1 206 ? -3.030 -12.879 -10.475 1.00 82.25 206 GLU A N 1
ATOM 1719 C CA . GLU A 1 206 ? -3.270 -12.697 -11.913 1.00 82.25 206 GLU A CA 1
ATOM 1720 C C . GLU A 1 206 ? -4.584 -13.339 -12.380 1.00 82.25 206 GLU A C 1
ATOM 1722 O O . GLU A 1 206 ? -5.073 -13.015 -13.462 1.00 82.25 206 GLU A O 1
ATOM 1727 N N . HIS A 1 207 ? -5.181 -14.221 -11.573 1.00 84.75 207 HIS A N 1
ATOM 1728 C CA . HIS A 1 207 ? -6.457 -14.859 -11.890 1.00 84.75 207 HIS A CA 1
ATOM 1729 C C . HIS A 1 207 ? -7.666 -13.998 -11.526 1.00 84.75 207 HIS A C 1
ATOM 1731 O O . HIS A 1 207 ? -8.773 -14.299 -11.973 1.00 84.75 207 HIS A O 1
ATOM 1737 N N . LYS A 1 208 ? -7.470 -12.938 -10.733 1.00 88.06 208 LYS A N 1
ATOM 1738 C CA . LYS A 1 208 ? -8.539 -12.033 -10.317 1.00 88.06 208 LYS A CA 1
ATOM 1739 C C . LYS A 1 208 ? -8.538 -10.764 -11.165 1.00 88.06 208 LYS A C 1
ATOM 1741 O O . LYS A 1 208 ? -7.530 -10.057 -11.247 1.00 88.06 208 LYS A O 1
ATOM 1746 N N . ASP A 1 209 ? -9.683 -10.461 -11.776 1.00 92.94 209 ASP A N 1
ATOM 1747 C CA . ASP A 1 209 ? -9.823 -9.260 -12.597 1.00 92.94 209 ASP A CA 1
ATOM 1748 C C . ASP A 1 209 ? -9.891 -7.983 -11.744 1.00 92.94 209 ASP A C 1
ATOM 1750 O O . ASP A 1 209 ? -10.451 -7.952 -10.644 1.00 92.94 209 ASP A O 1
ATOM 1754 N N . ASP A 1 210 ? -9.370 -6.885 -12.293 1.00 95.50 210 ASP A N 1
ATOM 1755 C CA . ASP A 1 210 ? -9.394 -5.579 -11.636 1.00 95.50 210 ASP A CA 1
ATOM 1756 C C . ASP A 1 210 ? -10.829 -5.106 -11.362 1.00 95.50 210 ASP A C 1
ATOM 1758 O O . ASP A 1 210 ? -11.070 -4.423 -10.366 1.00 95.50 210 ASP A O 1
ATOM 1762 N N . ALA A 1 211 ? -11.793 -5.433 -12.237 1.00 95.94 211 ALA A N 1
ATOM 1763 C CA . ALA A 1 211 ? -13.181 -5.029 -12.035 1.00 95.94 211 ALA A CA 1
ATOM 1764 C C . ALA A 1 211 ? -13.819 -5.761 -10.849 1.00 95.94 211 ALA A C 1
ATOM 1766 O O . ALA A 1 211 ? -14.624 -5.161 -10.136 1.00 95.94 211 ALA A O 1
ATOM 1767 N N . GLU A 1 212 ? -13.437 -7.016 -10.600 1.00 95.81 212 GLU A N 1
ATOM 1768 C CA . GLU A 1 212 ? -13.904 -7.775 -9.439 1.00 95.81 212 GLU A CA 1
ATOM 1769 C C . GLU A 1 212 ? -13.383 -7.165 -8.136 1.00 95.81 212 GLU A C 1
ATOM 1771 O O . GLU A 1 212 ? -14.167 -6.925 -7.216 1.00 95.81 212 GLU A O 1
ATOM 1776 N N . ASP A 1 213 ? -12.085 -6.846 -8.075 1.00 95.50 213 ASP A N 1
ATOM 1777 C CA . ASP A 1 213 ? -11.480 -6.166 -6.924 1.00 95.50 213 ASP A CA 1
ATOM 1778 C C . ASP A 1 213 ? -12.164 -4.828 -6.627 1.00 95.50 213 ASP A C 1
ATOM 1780 O O . ASP A 1 213 ? -12.533 -4.546 -5.482 1.00 95.50 213 ASP A O 1
ATOM 1784 N N . VAL A 1 214 ? -12.351 -4.000 -7.658 1.00 97.81 214 VAL A N 1
ATOM 1785 C CA . VAL A 1 214 ? -12.987 -2.692 -7.495 1.00 97.81 214 VAL A CA 1
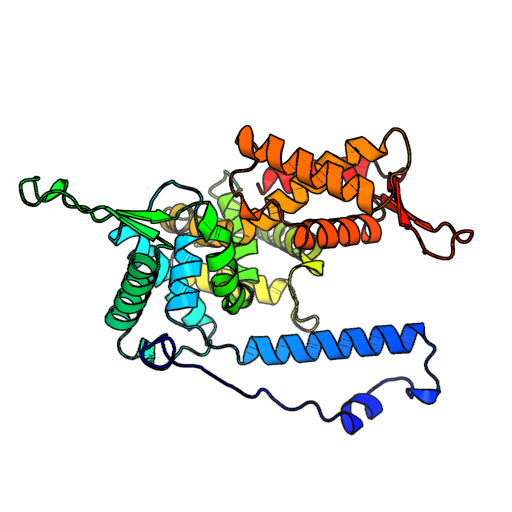ATOM 1786 C C . VAL A 1 214 ? -14.445 -2.856 -7.078 1.00 97.81 214 VAL A C 1
ATOM 1788 O O . VAL A 1 214 ? -14.869 -2.193 -6.136 1.00 97.81 214 VAL A O 1
ATOM 1791 N N . ASN A 1 215 ? -15.212 -3.754 -7.698 1.00 96.81 215 ASN A N 1
ATOM 1792 C CA . ASN A 1 215 ? -16.619 -3.955 -7.352 1.00 96.81 215 ASN A CA 1
ATOM 1793 C C . ASN A 1 215 ? -16.811 -4.454 -5.910 1.00 96.81 215 ASN A C 1
ATOM 1795 O O . ASN A 1 215 ? -17.718 -3.992 -5.215 1.00 96.81 215 ASN A O 1
ATOM 1799 N N . GLU A 1 216 ? -15.944 -5.347 -5.429 1.00 97.00 216 GLU A N 1
ATOM 1800 C CA . GLU A 1 216 ? -15.951 -5.811 -4.038 1.00 97.00 216 GLU A CA 1
ATOM 1801 C C . GLU A 1 216 ? -15.722 -4.645 -3.061 1.00 97.00 216 GLU A C 1
ATOM 1803 O O . GLU A 1 216 ? -16.458 -4.478 -2.085 1.00 97.00 216 GLU A O 1
ATOM 1808 N N . VAL A 1 217 ? -14.746 -3.781 -3.362 1.00 98.00 217 VAL A N 1
ATOM 1809 C CA . VAL A 1 217 ? -14.477 -2.577 -2.568 1.00 98.00 217 VAL A CA 1
ATOM 1810 C C . VAL A 1 217 ? -15.659 -1.610 -2.614 1.00 98.00 217 VAL A C 1
ATOM 1812 O O . VAL A 1 217 ? -16.084 -1.122 -1.570 1.00 98.00 217 VAL A O 1
ATOM 1815 N N . LEU A 1 218 ? -16.220 -1.333 -3.791 1.00 97.75 218 LEU A N 1
ATOM 1816 C CA . LEU A 1 218 ? -17.349 -0.410 -3.928 1.00 97.75 218 LEU A CA 1
ATOM 1817 C C . LEU A 1 218 ? -18.596 -0.910 -3.196 1.00 97.75 218 LEU A C 1
ATOM 1819 O O . LEU A 1 218 ? -19.279 -0.109 -2.560 1.00 97.75 218 LEU A O 1
ATOM 1823 N N . THR A 1 219 ? -18.845 -2.220 -3.214 1.00 97.88 219 THR A N 1
ATOM 1824 C CA . THR A 1 219 ? -19.924 -2.850 -2.438 1.00 97.88 219 THR A CA 1
ATOM 1825 C C . THR A 1 219 ? -19.725 -2.595 -0.944 1.00 97.88 219 THR A C 1
ATOM 1827 O O . THR A 1 219 ? -20.615 -2.061 -0.285 1.00 97.88 219 THR A O 1
ATOM 1830 N N . TYR A 1 220 ? -18.518 -2.846 -0.423 1.00 97.81 220 TYR A N 1
ATOM 1831 C CA . TYR A 1 220 ? -18.184 -2.537 0.970 1.00 97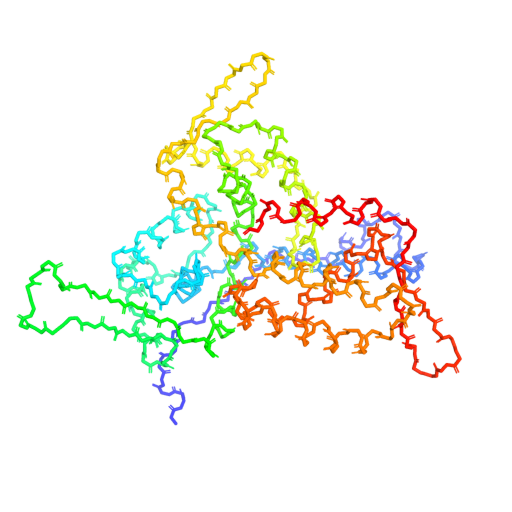.81 220 TYR A CA 1
ATOM 1832 C C . TYR A 1 220 ? -18.397 -1.053 1.309 1.00 97.81 220 TYR A C 1
ATOM 1834 O O . TYR A 1 220 ? -19.009 -0.724 2.326 1.00 97.81 220 TYR A O 1
ATOM 1842 N N . LEU A 1 221 ? -17.931 -0.135 0.460 1.00 97.69 221 LEU A N 1
ATOM 1843 C CA . LEU A 1 221 ? -18.083 1.303 0.700 1.00 97.69 221 LEU A CA 1
ATOM 1844 C C . LEU A 1 221 ? -19.549 1.753 0.675 1.00 97.69 221 LEU A C 1
ATOM 1846 O O . LEU A 1 221 ? -19.940 2.611 1.475 1.00 97.69 221 LEU A O 1
ATOM 1850 N N . HIS A 1 222 ? -20.357 1.177 -0.214 1.00 97.12 222 HIS A N 1
ATOM 1851 C CA . HIS A 1 222 ? -21.792 1.421 -0.283 1.00 97.12 222 HIS A CA 1
ATOM 1852 C C . HIS A 1 222 ? -22.492 0.945 0.999 1.00 97.12 222 HIS A C 1
ATOM 1854 O O . HIS A 1 222 ? -23.190 1.728 1.648 1.00 97.12 222 HIS A O 1
ATOM 1860 N N . ASP A 1 223 ? -22.222 -0.284 1.442 1.00 96.50 223 ASP A N 1
ATOM 1861 C CA . ASP A 1 223 ? -22.820 -0.869 2.651 1.00 96.50 223 ASP A CA 1
ATOM 1862 C C . ASP A 1 223 ? -22.428 -0.100 3.921 1.00 96.50 223 ASP A C 1
ATOM 1864 O O . ASP A 1 223 ? -23.236 0.105 4.833 1.00 96.50 223 ASP A O 1
ATOM 1868 N N . ARG A 1 224 ? -21.202 0.437 3.959 1.00 95.75 224 ARG A N 1
ATOM 1869 C CA . ARG A 1 224 ? -20.721 1.321 5.034 1.00 95.75 224 ARG A CA 1
ATOM 1870 C C . ARG A 1 224 ? -21.278 2.748 4.957 1.00 95.75 224 ARG A C 1
ATOM 1872 O O . ARG A 1 224 ? -20.948 3.567 5.832 1.00 95.75 224 ARG A O 1
ATOM 1879 N N . LYS A 1 225 ? -22.128 3.049 3.965 1.00 95.94 225 LYS A N 1
ATOM 1880 C CA . LYS A 1 225 ? -22.727 4.365 3.675 1.00 95.94 225 LYS A CA 1
ATOM 1881 C C . LYS A 1 225 ? -21.679 5.453 3.418 1.00 95.94 225 LYS A C 1
ATOM 1883 O O . LYS A 1 225 ? -21.862 6.610 3.799 1.00 95.94 225 LYS A O 1
ATOM 1888 N N . MET A 1 226 ? -20.539 5.073 2.842 1.00 96.12 226 MET A N 1
ATOM 1889 C CA . MET A 1 226 ? -19.465 6.001 2.476 1.00 96.12 226 MET A CA 1
ATOM 1890 C C . MET A 1 226 ? -19.677 6.595 1.081 1.00 96.12 226 MET A C 1
ATOM 1892 O O . MET A 1 226 ? -19.253 7.724 0.837 1.00 96.12 226 MET A O 1
ATOM 1896 N N . ILE A 1 227 ? -20.361 5.862 0.202 1.00 96.88 227 ILE A N 1
ATOM 1897 C CA . ILE A 1 227 ? -20.685 6.271 -1.167 1.00 96.88 227 ILE A CA 1
ATOM 1898 C C . ILE A 1 227 ? -22.126 5.890 -1.523 1.00 96.88 227 ILE A C 1
ATOM 1900 O O . ILE A 1 227 ? -22.708 4.999 -0.904 1.00 96.88 227 ILE A O 1
ATOM 1904 N N . THR A 1 228 ? -22.676 6.527 -2.552 1.00 96.50 228 THR A N 1
ATOM 1905 C CA . THR A 1 228 ? -23.871 6.064 -3.276 1.00 96.50 228 THR A CA 1
ATOM 1906 C C . THR A 1 228 ? -23.606 6.064 -4.775 1.00 96.50 228 THR A C 1
ATOM 1908 O O . THR A 1 228 ? -22.834 6.887 -5.261 1.00 96.50 228 THR A O 1
ATOM 1911 N N . SER A 1 229 ? -24.251 5.170 -5.518 1.00 94.62 229 SER A N 1
ATOM 1912 C CA . SER A 1 229 ? -24.094 5.079 -6.974 1.00 94.62 229 SER A CA 1
ATOM 1913 C C . SER A 1 229 ? -25.235 5.811 -7.677 1.00 94.62 229 SER A C 1
ATOM 1915 O O . SER A 1 229 ? -26.396 5.635 -7.314 1.00 94.62 229 SER A O 1
ATOM 1917 N N . VAL A 1 230 ? -24.915 6.616 -8.689 1.00 94.50 230 VAL A N 1
ATOM 1918 C CA . VAL A 1 230 ? -25.891 7.302 -9.543 1.00 94.50 230 VAL A CA 1
ATOM 1919 C C . VAL A 1 230 ? -25.550 7.057 -11.007 1.00 94.50 230 VAL A C 1
ATOM 1921 O O . VAL A 1 230 ? -24.390 7.149 -11.406 1.00 94.50 230 VAL A O 1
ATOM 1924 N N . GLU A 1 231 ? -26.555 6.752 -11.819 1.00 94.00 231 GLU A N 1
ATOM 1925 C CA . GLU A 1 231 ? -26.389 6.642 -13.268 1.00 94.00 231 GLU A CA 1
ATOM 1926 C C . GLU A 1 231 ? -26.754 7.975 -13.928 1.00 94.00 231 GLU A C 1
ATOM 1928 O O . GLU A 1 231 ? -27.805 8.554 -13.643 1.00 94.00 231 GLU A O 1
ATOM 1933 N N . ARG A 1 232 ? -25.866 8.493 -14.781 1.00 92.00 232 ARG A N 1
ATOM 1934 C CA . ARG A 1 232 ? -26.079 9.708 -15.579 1.00 92.00 232 ARG A CA 1
ATOM 1935 C C . ARG A 1 232 ? -25.537 9.474 -16.979 1.00 92.00 232 ARG A C 1
ATOM 1937 O O . ARG A 1 232 ? -24.400 9.035 -17.119 1.00 92.00 232 ARG A O 1
ATOM 1944 N N . ASP A 1 233 ? -26.351 9.740 -17.996 1.00 89.69 233 ASP A N 1
ATOM 1945 C CA . ASP A 1 233 ? -25.966 9.619 -19.410 1.00 89.69 233 ASP A CA 1
ATOM 1946 C C . ASP A 1 233 ? -25.351 8.247 -19.775 1.00 89.69 233 ASP A C 1
ATOM 1948 O O . ASP A 1 233 ? -24.390 8.156 -20.538 1.00 89.69 233 ASP A O 1
ATOM 1952 N N . GLY A 1 234 ? -25.882 7.162 -19.190 1.00 89.62 234 GLY A N 1
ATOM 1953 C CA . GLY A 1 234 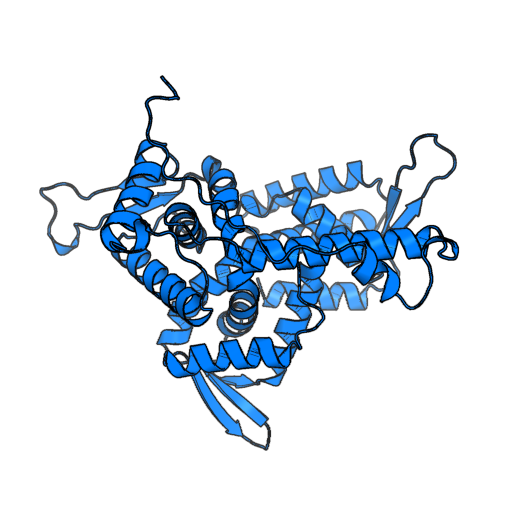? -25.390 5.791 -19.392 1.00 89.62 234 GLY A CA 1
ATOM 1954 C C . GLY A 1 234 ? -24.036 5.493 -18.733 1.00 89.62 234 GLY A C 1
ATOM 1955 O O . GLY A 1 234 ? -23.400 4.489 -19.053 1.00 89.62 234 GLY A O 1
ATOM 1956 N N . GLN A 1 235 ? -23.563 6.362 -17.834 1.00 93.12 235 GLN A N 1
ATOM 1957 C CA . GLN A 1 235 ? -22.344 6.172 -17.053 1.00 93.12 235 GLN A CA 1
ATOM 1958 C C . GLN A 1 235 ? -22.646 6.109 -15.557 1.00 93.12 235 GLN A C 1
ATOM 1960 O O . GLN A 1 235 ? -23.484 6.842 -15.031 1.00 93.12 235 GLN A O 1
ATOM 1965 N N . ILE A 1 236 ? -21.906 5.248 -14.855 1.00 95.19 236 ILE A N 1
ATOM 1966 C CA . ILE A 1 236 ? -21.985 5.118 -13.400 1.00 95.19 236 ILE A CA 1
ATOM 1967 C C . ILE A 1 236 ? -21.046 6.135 -12.753 1.00 95.19 236 ILE A C 1
ATOM 1969 O O . ILE A 1 236 ? -19.837 6.148 -13.014 1.00 95.19 236 ILE A O 1
ATOM 1973 N N . TYR A 1 237 ? -21.604 6.939 -11.857 1.00 96.50 237 TYR A N 1
ATOM 1974 C CA . TYR A 1 237 ? -20.883 7.841 -10.975 1.00 96.50 237 TYR A CA 1
ATOM 1975 C C . TYR A 1 237 ? -21.082 7.427 -9.522 1.00 96.50 237 TYR A C 1
ATOM 1977 O O . TYR A 1 237 ? -22.143 6.942 -9.133 1.00 96.50 237 TYR A O 1
ATOM 1985 N N . LEU A 1 238 ? -20.058 7.648 -8.710 1.00 96.19 238 LEU A N 1
ATOM 1986 C CA . LEU A 1 238 ? -20.106 7.480 -7.270 1.00 96.19 238 LEU A CA 1
ATOM 1987 C C . LEU A 1 238 ? -20.160 8.855 -6.625 1.00 96.19 238 LEU A C 1
ATOM 1989 O O . LEU A 1 238 ? -19.274 9.683 -6.832 1.00 96.19 238 LEU A O 1
ATOM 1993 N N . GLU A 1 239 ? -21.205 9.085 -5.848 1.00 95.81 239 GLU A N 1
ATOM 1994 C CA . GLU A 1 239 ? -21.345 10.253 -4.996 1.00 95.81 239 GLU A CA 1
ATOM 1995 C C . GLU A 1 239 ? -20.740 9.937 -3.624 1.00 95.81 239 GLU A C 1
ATOM 1997 O O . GLU A 1 239 ? -21.181 9.019 -2.922 1.00 95.81 239 GLU A O 1
ATOM 2002 N N . ILE A 1 240 ? -19.712 10.686 -3.244 1.00 94.88 240 ILE A N 1
ATOM 2003 C CA . ILE A 1 240 ? -18.967 10.501 -2.005 1.00 94.88 240 ILE A CA 1
ATOM 2004 C C . ILE A 1 240 ? -19.715 11.219 -0.884 1.00 94.88 240 ILE A C 1
ATOM 2006 O O . ILE A 1 240 ? -19.971 12.419 -0.938 1.00 94.88 240 ILE A O 1
ATOM 2010 N N . LYS A 1 241 ? -20.082 10.486 0.168 1.00 93.56 241 LYS A N 1
ATOM 2011 C CA . LYS A 1 241 ? -20.750 11.076 1.334 1.00 93.56 241 LYS A CA 1
ATOM 2012 C C . LYS A 1 241 ? -19.710 11.643 2.297 1.00 93.56 241 LYS A C 1
ATOM 2014 O O . LYS A 1 241 ? -18.570 11.185 2.338 1.00 93.56 241 LYS A O 1
ATOM 2019 N N . GLY A 1 242 ? -20.113 12.575 3.166 1.00 85.94 242 GLY A N 1
ATOM 2020 C CA . GLY A 1 242 ? -19.201 13.198 4.142 1.00 85.94 242 GLY A CA 1
ATOM 2021 C C . GLY A 1 242 ? -18.437 12.195 5.025 1.00 85.94 242 GLY A C 1
ATOM 2022 O O . GLY A 1 242 ? -17.287 12.437 5.390 1.00 85.94 242 GLY A O 1
ATOM 2023 N N . LYS A 1 243 ? -19.038 11.027 5.309 1.00 86.56 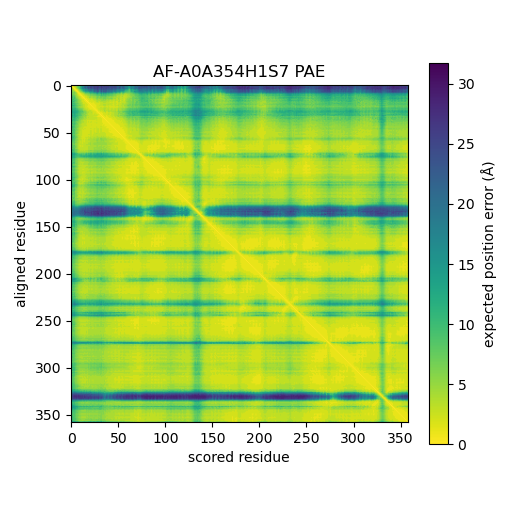243 LYS A N 1
ATOM 2024 C CA . LYS A 1 243 ? -18.371 9.903 5.986 1.00 86.56 243 LYS A CA 1
ATOM 2025 C C . LYS A 1 243 ? -17.231 9.314 5.143 1.00 86.56 243 LYS A C 1
ATOM 2027 O O . LYS A 1 243 ? -16.173 9.038 5.695 1.00 86.56 243 LYS A O 1
ATOM 2032 N N . GLY A 1 244 ? -17.426 9.146 3.834 1.00 85.31 244 GLY A N 1
ATOM 2033 C CA . GLY A 1 244 ? -16.410 8.642 2.907 1.00 85.31 244 GLY A CA 1
ATOM 2034 C C . GLY A 1 244 ? -15.174 9.537 2.857 1.00 85.31 244 GLY A C 1
ATOM 2035 O O . GLY A 1 244 ? -14.071 9.038 3.063 1.00 85.31 244 GLY A O 1
ATOM 2036 N N . ASN A 1 245 ? -15.352 10.857 2.720 1.00 78.50 245 ASN A N 1
ATOM 2037 C CA . ASN A 1 245 ? -14.231 11.810 2.676 1.00 78.50 245 ASN A CA 1
ATOM 2038 C C . ASN A 1 245 ? -13.311 11.709 3.905 1.00 78.50 245 ASN A C 1
ATOM 2040 O O . ASN A 1 245 ? -12.089 11.727 3.774 1.00 78.50 245 ASN A O 1
ATOM 2044 N N . LYS A 1 246 ? -13.884 11.554 5.105 1.00 86.19 246 LYS A N 1
ATOM 2045 C CA . LYS A 1 246 ? -13.103 11.431 6.346 1.00 86.19 246 LYS A CA 1
ATOM 2046 C C . LYS A 1 246 ? -12.514 10.032 6.533 1.00 86.19 246 LYS A C 1
ATOM 2048 O O . LYS A 1 246 ? -11.336 9.898 6.849 1.00 86.19 246 LYS A O 1
ATOM 2053 N N . LYS A 1 247 ? -13.322 8.987 6.334 1.00 93.56 247 LYS A N 1
ATOM 2054 C CA . LYS A 1 247 ? -12.957 7.611 6.705 1.00 93.56 247 LYS A CA 1
ATOM 2055 C C . LYS A 1 247 ? -12.094 6.886 5.674 1.00 93.56 247 LYS A C 1
ATOM 2057 O O . LYS A 1 247 ? -11.448 5.908 6.026 1.00 93.56 247 LYS A O 1
ATOM 2062 N N . LEU A 1 248 ? -12.036 7.364 4.429 1.00 95.94 248 LEU A N 1
ATOM 2063 C CA . LEU A 1 248 ? -11.166 6.791 3.396 1.00 95.94 248 LEU A CA 1
ATOM 2064 C C . LEU A 1 248 ? -9.719 7.283 3.479 1.00 95.94 248 LEU A C 1
ATOM 2066 O O . LEU A 1 248 ? -8.815 6.598 2.997 1.00 95.94 248 LEU A O 1
ATOM 2070 N N . LYS A 1 249 ? -9.478 8.442 4.108 1.00 95.12 249 LYS A N 1
ATOM 2071 C CA . LYS A 1 249 ? -8.139 9.037 4.190 1.00 95.12 249 LYS A CA 1
ATOM 2072 C C . LYS A 1 249 ? -7.102 8.097 4.826 1.00 95.12 249 LYS A C 1
ATOM 2074 O O . LYS A 1 249 ? -6.062 7.918 4.190 1.00 95.12 249 LYS A O 1
ATOM 2079 N N . PRO A 1 250 ? -7.370 7.436 5.973 1.00 97.00 250 PRO A N 1
ATOM 2080 C CA . PRO A 1 250 ? -6.423 6.491 6.566 1.00 97.00 250 PRO A CA 1
ATOM 2081 C C . PRO A 1 250 ? -6.062 5.320 5.641 1.00 97.00 250 PRO A C 1
ATOM 2083 O O . PRO A 1 250 ? -4.909 4.904 5.609 1.00 97.00 250 PRO A O 1
ATOM 2086 N N . PHE A 1 251 ? -7.010 4.816 4.839 1.00 97.94 251 PHE A N 1
ATOM 2087 C CA . PHE A 1 251 ? -6.741 3.742 3.873 1.00 97.94 251 PHE A CA 1
ATOM 2088 C C . PHE A 1 251 ? -5.858 4.214 2.715 1.00 97.94 251 PHE A C 1
ATOM 2090 O O . PHE A 1 251 ? -4.899 3.528 2.362 1.00 97.94 251 PHE A O 1
ATOM 2097 N N . ALA A 1 252 ? -6.143 5.389 2.144 1.00 97.06 252 ALA A N 1
ATOM 2098 C CA . ALA A 1 252 ? -5.302 5.989 1.104 1.00 97.06 252 ALA A CA 1
ATOM 2099 C C . ALA A 1 252 ? -3.864 6.224 1.609 1.00 97.06 252 ALA A C 1
ATOM 2101 O O . ALA A 1 252 ? -2.885 6.036 0.887 1.00 97.06 252 ALA A O 1
ATOM 2102 N N . ASP A 1 253 ? -3.734 6.585 2.884 1.00 96.06 253 ASP A N 1
ATOM 2103 C CA . ASP A 1 253 ? -2.457 6.857 3.531 1.00 96.06 253 ASP A CA 1
ATOM 2104 C C . ASP A 1 253 ? -1.566 5.625 3.741 1.00 96.06 253 ASP A C 1
ATOM 2106 O O . ASP A 1 253 ? -0.352 5.791 3.873 1.00 96.06 253 ASP A O 1
ATOM 2110 N N . LEU A 1 254 ? -2.109 4.402 3.721 1.00 97.50 254 LEU A N 1
ATOM 2111 C CA . LEU A 1 254 ? -1.317 3.178 3.918 1.00 97.50 254 LEU A CA 1
ATOM 2112 C C . LEU A 1 254 ? -0.280 2.934 2.819 1.00 97.50 254 LEU A C 1
ATOM 2114 O O . LEU A 1 254 ? 0.745 2.304 3.090 1.00 97.50 254 LEU A O 1
ATOM 2118 N N . ILE A 1 255 ? -0.538 3.442 1.609 1.00 97.38 255 ILE A N 1
ATOM 2119 C CA . ILE A 1 255 ? 0.350 3.290 0.449 1.00 97.38 255 ILE A CA 1
ATOM 2120 C C . ILE A 1 255 ? 1.122 4.568 0.096 1.00 97.38 255 ILE A C 1
ATOM 2122 O O . ILE A 1 255 ? 1.902 4.582 -0.858 1.00 97.38 255 ILE A O 1
ATOM 2126 N N . HIS A 1 256 ? 0.900 5.662 0.828 1.00 96.81 256 HIS A N 1
ATOM 2127 C CA . HIS A 1 256 ? 1.400 6.981 0.443 1.00 96.81 256 HIS A CA 1
ATOM 2128 C C . HIS A 1 256 ? 2.933 7.035 0.380 1.00 96.81 256 HIS A C 1
ATOM 2130 O O . HIS A 1 256 ? 3.490 7.629 -0.540 1.00 96.81 256 HIS A O 1
ATOM 2136 N N . ASN A 1 257 ? 3.623 6.334 1.285 1.00 95.69 257 ASN A N 1
ATOM 2137 C CA . ASN A 1 257 ? 5.082 6.237 1.274 1.00 95.69 257 ASN A CA 1
ATOM 2138 C C . ASN A 1 257 ? 5.634 5.625 -0.024 1.00 95.69 257 ASN A C 1
ATOM 2140 O O . ASN A 1 257 ? 6.669 6.072 -0.509 1.00 95.69 257 ASN A O 1
ATOM 2144 N N . TYR A 1 258 ? 4.946 4.651 -0.627 1.00 97.88 258 TYR A N 1
ATOM 2145 C CA . TYR A 1 258 ? 5.370 4.052 -1.899 1.00 97.88 258 TYR A CA 1
ATOM 2146 C C . TYR A 1 258 ? 5.175 5.015 -3.078 1.00 97.88 258 TYR A C 1
ATOM 2148 O O . TYR A 1 258 ? 5.992 5.054 -4.004 1.00 97.88 258 TYR A O 1
ATOM 2156 N N . LEU A 1 259 ? 4.121 5.839 -3.034 1.00 98.38 259 LEU A N 1
ATOM 2157 C CA . LEU A 1 259 ? 3.900 6.895 -4.024 1.00 98.38 259 LEU A CA 1
ATOM 2158 C C . LEU A 1 259 ? 4.976 7.981 -3.916 1.00 98.38 259 LEU A C 1
ATOM 2160 O O . LEU A 1 259 ? 5.503 8.431 -4.935 1.00 98.38 259 LEU A O 1
ATOM 2164 N N . GLU A 1 260 ? 5.362 8.357 -2.697 1.00 98.12 260 GLU A N 1
ATOM 2165 C CA . GLU A 1 260 ? 6.469 9.284 -2.457 1.00 98.12 260 GLU A CA 1
ATOM 2166 C C . GLU A 1 260 ? 7.812 8.689 -2.900 1.00 98.12 260 GLU A C 1
ATOM 2168 O O . GLU A 1 260 ? 8.586 9.372 -3.573 1.00 98.12 260 GLU A O 1
ATOM 2173 N N . SER A 1 261 ? 8.072 7.400 -2.637 1.00 98.44 261 SER A N 1
ATOM 2174 C CA . SER A 1 261 ? 9.255 6.712 -3.170 1.00 98.44 261 SER A CA 1
ATOM 2175 C C . SER A 1 261 ? 9.293 6.776 -4.700 1.00 98.44 261 SER A C 1
ATOM 2177 O O . SER A 1 261 ? 10.320 7.127 -5.290 1.00 98.44 261 SER A O 1
ATOM 2179 N N . SER A 1 262 ? 8.153 6.509 -5.344 1.00 98.56 262 SER A N 1
ATOM 2180 C CA . SER A 1 262 ? 7.999 6.598 -6.799 1.00 98.56 262 SER A CA 1
ATOM 2181 C C . SER A 1 262 ? 8.295 8.006 -7.311 1.00 98.56 262 SER A C 1
ATOM 2183 O O . SER A 1 262 ? 9.025 8.188 -8.289 1.00 98.56 262 SER A O 1
ATOM 2185 N N . TRP A 1 263 ? 7.790 9.021 -6.612 1.00 98.50 263 TRP A N 1
ATOM 2186 C CA . TRP A 1 263 ? 7.999 10.423 -6.949 1.00 98.50 263 TRP A CA 1
ATOM 2187 C C . TRP A 1 263 ? 9.467 10.830 -6.880 1.00 98.50 263 TRP A C 1
ATOM 2189 O O . TRP A 1 263 ? 9.972 11.469 -7.807 1.00 98.50 263 TRP A O 1
ATOM 2199 N N . ILE A 1 264 ? 10.175 10.421 -5.825 1.00 98.69 264 ILE A N 1
ATOM 2200 C CA . ILE A 1 264 ? 11.603 10.703 -5.641 1.00 98.69 264 ILE A CA 1
ATOM 2201 C C . ILE A 1 264 ? 12.415 10.105 -6.799 1.00 98.69 264 ILE A C 1
ATOM 2203 O O . ILE A 1 264 ? 13.235 10.805 -7.402 1.00 98.69 264 ILE A O 1
ATOM 2207 N N . VAL A 1 265 ? 12.158 8.847 -7.175 1.00 98.56 265 VAL A N 1
ATOM 2208 C CA . VAL A 1 265 ? 12.866 8.183 -8.284 1.00 98.56 265 VAL A CA 1
ATOM 2209 C C . VAL A 1 265 ? 12.550 8.843 -9.626 1.00 98.56 265 VAL A C 1
ATOM 2211 O O . VAL A 1 265 ? 13.476 9.182 -10.370 1.00 98.56 265 VAL A O 1
ATOM 2214 N N . ILE A 1 266 ? 11.280 9.126 -9.926 1.00 98.12 266 ILE A N 1
ATOM 2215 C CA . ILE A 1 266 ? 10.882 9.817 -11.165 1.00 98.12 266 ILE A CA 1
ATOM 2216 C C . ILE A 1 266 ? 11.536 11.203 -11.249 1.00 98.12 266 ILE A C 1
ATOM 2218 O O . ILE A 1 266 ? 12.055 11.596 -12.294 1.00 98.12 266 ILE A O 1
ATOM 2222 N N . ARG A 1 267 ? 11.600 11.951 -10.142 1.00 97.44 267 ARG A N 1
ATOM 2223 C CA . ARG A 1 267 ? 12.301 13.244 -10.083 1.00 97.44 267 ARG A CA 1
ATOM 2224 C C . ARG A 1 267 ? 13.808 13.090 -10.283 1.00 97.44 267 ARG A C 1
ATOM 2226 O O . ARG A 1 267 ? 14.425 13.921 -10.954 1.00 97.44 267 ARG A O 1
ATOM 2233 N N . SER A 1 268 ? 14.399 12.025 -9.751 1.00 97.56 268 SER A N 1
ATOM 2234 C CA . SER A 1 268 ? 15.828 11.734 -9.892 1.00 97.56 268 SER A CA 1
ATOM 2235 C C . SER A 1 268 ? 16.254 11.438 -11.334 1.00 97.56 268 SER A C 1
ATOM 2237 O O . SER A 1 268 ? 17.432 11.592 -11.655 1.00 97.56 268 SER A O 1
ATOM 2239 N N . CYS A 1 269 ? 15.317 11.074 -12.218 1.00 97.12 269 CYS A N 1
ATOM 2240 C CA . CYS A 1 269 ? 15.580 10.849 -13.641 1.00 97.12 269 CYS A CA 1
ATOM 2241 C C . CYS A 1 269 ? 16.173 12.092 -14.329 1.00 97.12 269 CYS A C 1
ATOM 2243 O O . CYS A 1 269 ? 16.860 11.982 -15.342 1.00 97.12 269 CYS A O 1
ATOM 2245 N N . LEU A 1 270 ? 16.003 13.288 -13.750 1.00 95.00 270 LEU A N 1
ATOM 2246 C CA . LEU A 1 270 ? 16.695 14.502 -14.194 1.00 95.00 270 LEU A CA 1
ATOM 2247 C C . LEU A 1 270 ? 18.229 14.373 -14.157 1.00 95.00 270 LEU A C 1
ATOM 2249 O O . LEU A 1 270 ? 18.903 15.025 -14.954 1.00 95.00 270 LEU A O 1
ATOM 2253 N N . TYR A 1 271 ? 18.786 13.527 -13.284 1.00 95.94 271 TYR A N 1
ATOM 2254 C CA . TYR A 1 271 ? 20.224 13.245 -13.240 1.00 95.94 271 TYR A CA 1
ATOM 2255 C C . TYR A 1 271 ? 20.723 12.447 -14.447 1.00 95.94 271 TYR A C 1
ATOM 2257 O O . TYR A 1 271 ? 21.902 12.555 -14.777 1.00 95.94 271 TYR A O 1
ATOM 2265 N N . LEU A 1 272 ? 19.834 11.718 -15.126 1.00 95.44 272 LEU A N 1
ATOM 2266 C CA . LEU A 1 272 ? 20.136 10.913 -16.310 1.00 95.44 272 LEU A CA 1
ATOM 2267 C C . LEU A 1 272 ? 20.080 11.721 -17.619 1.00 95.44 272 LEU A C 1
ATOM 2269 O O . LEU A 1 272 ? 20.442 11.210 -18.670 1.00 95.44 272 LEU A O 1
ATOM 2273 N N . LYS A 1 273 ? 19.651 12.995 -17.586 1.00 91.06 273 LYS A N 1
ATOM 2274 C CA . LYS A 1 273 ? 19.536 13.839 -18.795 1.00 91.06 273 LYS A CA 1
ATOM 2275 C C . LYS A 1 273 ? 20.864 14.126 -19.493 1.00 91.06 273 LYS A C 1
ATOM 2277 O O . LYS A 1 273 ? 20.851 14.437 -20.678 1.00 91.06 273 LYS A O 1
ATOM 2282 N N . LYS A 1 274 ? 21.971 14.144 -18.744 1.00 84.75 274 LYS A N 1
ATOM 2283 C CA . LYS A 1 274 ? 23.289 14.522 -19.274 1.00 84.75 274 LYS A CA 1
ATOM 2284 C C . LYS A 1 274 ? 24.099 13.307 -19.698 1.00 84.75 274 LYS A C 1
ATOM 2286 O O . LYS A 1 274 ? 24.581 13.283 -20.817 1.00 84.75 274 LYS A O 1
ATOM 2291 N N . ASN A 1 275 ? 24.248 12.340 -18.796 1.00 89.50 275 ASN A N 1
ATOM 2292 C CA . ASN A 1 275 ? 25.060 11.146 -18.999 1.00 89.50 275 ASN A CA 1
ATOM 2293 C C . ASN A 1 275 ? 24.376 9.940 -18.346 1.00 89.50 275 ASN A C 1
ATOM 2295 O O . ASN A 1 275 ? 23.694 10.127 -17.328 1.00 89.50 275 ASN A O 1
ATOM 2299 N N . PRO A 1 276 ? 24.617 8.721 -18.861 1.00 94.19 276 PRO A N 1
ATOM 2300 C CA . PRO A 1 276 ? 24.270 7.502 -18.152 1.00 94.19 276 PRO A CA 1
ATOM 2301 C C . PRO A 1 276 ? 24.910 7.466 -16.760 1.00 94.19 276 PRO A C 1
ATOM 2303 O O . PRO A 1 276 ? 26.014 7.978 -16.560 1.00 94.19 276 PRO A O 1
ATOM 2306 N N . LEU A 1 277 ? 24.225 6.859 -15.792 1.00 95.69 277 LEU A N 1
ATOM 2307 C CA . LEU A 1 277 ? 24.746 6.675 -14.436 1.00 95.69 277 LEU A CA 1
ATOM 2308 C C . LEU A 1 277 ? 24.737 5.201 -14.053 1.00 95.69 277 LEU A C 1
ATOM 2310 O O . LEU A 1 277 ? 23.715 4.532 -14.210 1.00 95.69 277 LEU A O 1
ATOM 2314 N N . ALA A 1 278 ? 25.836 4.730 -13.465 1.00 95.12 278 ALA A N 1
ATOM 2315 C CA . ALA A 1 278 ? 25.893 3.419 -12.830 1.00 95.12 278 ALA A CA 1
ATOM 2316 C C . ALA A 1 278 ? 24.796 3.294 -11.760 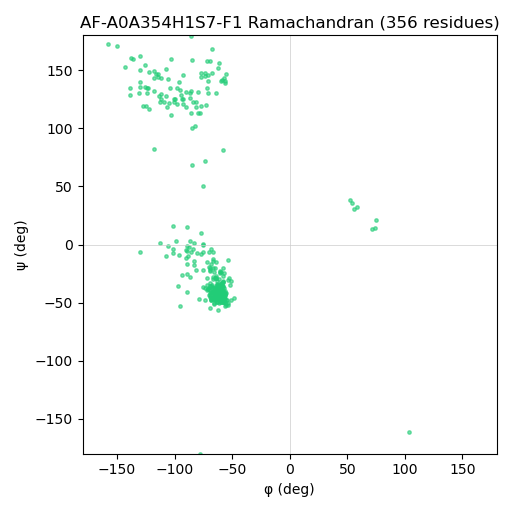1.00 95.12 278 ALA A C 1
ATOM 2318 O O . ALA A 1 278 ? 24.548 4.235 -10.997 1.00 95.12 278 ALA A O 1
ATOM 2319 N N . LYS A 1 279 ? 24.160 2.118 -11.658 1.00 94.75 279 LYS A N 1
ATOM 2320 C CA . LYS A 1 279 ? 23.062 1.832 -10.714 1.00 94.75 279 LYS A CA 1
ATOM 2321 C C . LYS A 1 279 ? 23.391 2.285 -9.291 1.00 94.75 279 LYS A C 1
ATOM 2323 O O . LYS A 1 279 ? 22.579 2.936 -8.640 1.00 94.75 279 LYS A O 1
ATOM 2328 N N . LYS A 1 280 ? 24.601 1.972 -8.820 1.00 94.69 280 LYS A N 1
ATOM 2329 C CA . LYS A 1 280 ? 25.073 2.319 -7.473 1.00 94.69 280 LYS A CA 1
ATOM 2330 C C . LYS A 1 280 ? 25.158 3.832 -7.259 1.00 94.69 280 LYS A C 1
ATOM 2332 O O . LYS A 1 280 ? 24.752 4.325 -6.208 1.00 94.69 280 LYS A O 1
ATOM 2337 N N . ASP A 1 281 ? 25.671 4.564 -8.240 1.00 95.62 281 ASP A N 1
ATOM 2338 C CA . ASP A 1 281 ? 25.837 6.013 -8.136 1.00 95.62 281 ASP A CA 1
ATOM 2339 C C . ASP A 1 281 ? 24.512 6.749 -8.290 1.00 95.62 281 ASP A C 1
ATOM 2341 O O . ASP A 1 281 ? 24.264 7.729 -7.583 1.00 95.62 281 ASP A O 1
ATOM 2345 N N . TRP A 1 282 ? 23.624 6.255 -9.153 1.00 97.12 282 TRP A N 1
ATOM 2346 C CA . TRP A 1 282 ? 22.284 6.809 -9.263 1.00 97.12 282 TRP A CA 1
ATOM 2347 C C . TRP A 1 282 ? 21.491 6.604 -7.970 1.00 97.12 282 TRP A C 1
ATOM 2349 O O . TRP A 1 282 ? 20.951 7.578 -7.453 1.00 97.12 282 TRP A O 1
ATOM 2359 N N . LEU A 1 283 ? 21.528 5.410 -7.363 1.00 97.38 283 LEU A N 1
ATOM 2360 C CA . LEU A 1 283 ? 20.887 5.149 -6.066 1.00 97.38 283 LEU A CA 1
ATOM 2361 C C . LEU A 1 283 ? 21.372 6.094 -4.962 1.00 97.38 283 LEU A C 1
ATOM 2363 O O . LEU A 1 283 ? 20.551 6.638 -4.228 1.00 97.38 283 LEU A O 1
ATOM 2367 N N . LYS A 1 284 ? 22.678 6.377 -4.878 1.00 97.56 284 LYS A N 1
ATOM 2368 C CA . LYS A 1 284 ? 23.198 7.380 -3.929 1.00 97.56 284 LYS A CA 1
ATOM 2369 C C . LYS A 1 284 ? 22.589 8.765 -4.162 1.00 97.56 284 LYS A C 1
ATOM 2371 O O . LYS A 1 284 ? 22.249 9.457 -3.204 1.00 97.56 284 LYS A O 1
ATOM 2376 N N . LYS A 1 285 ? 22.431 9.177 -5.425 1.00 97.88 285 LYS A N 1
ATOM 2377 C CA . LYS A 1 285 ? 21.786 10.455 -5.769 1.00 97.88 285 LYS A CA 1
ATOM 2378 C C . LYS A 1 285 ? 20.290 10.456 -5.460 1.00 97.88 285 LYS A C 1
ATOM 2380 O O . LYS A 1 285 ? 19.784 11.497 -5.052 1.00 97.88 285 LYS A O 1
ATOM 2385 N N . ILE A 1 286 ? 19.604 9.326 -5.643 1.00 98.38 286 ILE A N 1
ATOM 2386 C CA . ILE A 1 286 ? 18.189 9.154 -5.285 1.00 98.38 286 ILE A CA 1
ATOM 2387 C C . ILE A 1 286 ? 18.016 9.313 -3.770 1.00 98.38 286 ILE A C 1
ATOM 2389 O O . ILE A 1 286 ? 17.209 10.137 -3.353 1.00 98.38 286 ILE A O 1
ATOM 2393 N N . MET A 1 287 ? 18.824 8.625 -2.954 1.00 98.06 287 MET A N 1
ATOM 2394 C CA . MET A 1 287 ? 18.802 8.755 -1.487 1.00 98.06 287 MET A CA 1
ATOM 2395 C C . MET A 1 287 ? 19.005 10.212 -1.047 1.00 98.06 287 MET A C 1
ATOM 2397 O O . MET A 1 287 ? 18.157 10.778 -0.365 1.00 98.06 287 MET A O 1
ATOM 2401 N N . ALA A 1 288 ? 20.060 10.868 -1.545 1.00 98.19 288 ALA A N 1
ATOM 2402 C CA . ALA A 1 288 ? 20.347 12.267 -1.218 1.00 98.19 288 ALA A CA 1
ATOM 2403 C C . ALA A 1 288 ? 19.290 13.260 -1.749 1.00 98.19 288 ALA A C 1
ATOM 2405 O O . ALA A 1 288 ? 19.178 14.391 -1.265 1.00 98.19 288 ALA A O 1
ATOM 2406 N N . LEU A 1 289 ? 18.543 12.901 -2.798 1.00 98.50 289 LEU A N 1
ATOM 2407 C CA . LEU A 1 289 ? 17.386 13.669 -3.250 1.00 98.50 289 LEU A CA 1
ATOM 2408 C C . LEU A 1 289 ? 16.205 13.477 -2.294 1.00 98.50 289 LEU A C 1
ATOM 2410 O O . LEU A 1 289 ? 15.647 14.484 -1.867 1.00 98.50 289 LEU A O 1
ATOM 2414 N N . GLY A 1 290 ? 15.889 12.235 -1.921 1.00 98.19 290 GLY A N 1
ATOM 2415 C CA . GLY A 1 290 ? 14.845 11.909 -0.948 1.00 98.19 290 GLY A CA 1
ATOM 2416 C C . GLY A 1 290 ? 15.052 12.625 0.385 1.00 98.19 290 GLY A C 1
ATOM 2417 O O . GLY A 1 290 ? 14.153 13.330 0.831 1.00 98.19 290 GLY A O 1
ATOM 2418 N N . ASP A 1 291 ? 16.268 12.588 0.941 1.00 97.69 291 ASP A N 1
ATOM 2419 C CA . ASP A 1 291 ? 16.619 13.309 2.176 1.00 97.69 291 ASP A CA 1
ATOM 2420 C C . ASP A 1 291 ? 16.357 14.818 2.078 1.00 97.69 291 ASP A C 1
ATOM 2422 O O . ASP A 1 291 ? 15.866 15.449 3.016 1.00 97.69 291 ASP A O 1
ATOM 2426 N N . ARG A 1 292 ? 16.694 15.432 0.935 1.00 98.25 292 ARG A N 1
ATOM 2427 C CA . ARG A 1 292 ? 16.449 16.865 0.709 1.00 98.25 292 ARG A CA 1
ATOM 2428 C C . ARG A 1 292 ? 14.966 17.169 0.538 1.00 98.25 292 ARG A C 1
ATOM 2430 O O . ARG A 1 292 ? 14.533 18.219 0.997 1.00 98.25 292 ARG A O 1
ATOM 2437 N N . MET A 1 293 ? 14.215 16.300 -0.134 1.00 98.00 293 MET A N 1
ATOM 2438 C CA . MET A 1 293 ? 12.770 16.461 -0.320 1.00 98.00 293 MET A CA 1
ATOM 2439 C C . MET A 1 293 ? 12.027 16.313 1.011 1.00 98.00 293 MET A C 1
ATOM 2441 O O . MET A 1 293 ? 11.175 17.145 1.310 1.00 98.00 293 MET A O 1
ATOM 2445 N N . TYR A 1 294 ? 12.427 15.354 1.850 1.00 95.81 294 TYR A N 1
ATOM 2446 C CA . TYR A 1 294 ? 11.885 15.179 3.199 1.00 95.81 294 TYR A CA 1
ATOM 2447 C C . TYR A 1 294 ? 12.148 16.398 4.085 1.00 95.81 294 TYR A C 1
ATOM 2449 O O . TYR A 1 294 ? 11.221 16.999 4.617 1.00 95.81 294 TYR A O 1
ATOM 2457 N N . LYS A 1 295 ? 13.400 16.875 4.147 1.00 95.94 295 LYS A N 1
ATOM 2458 C CA . LYS A 1 295 ? 13.758 18.079 4.924 1.00 95.94 295 LYS A CA 1
ATOM 2459 C C . LYS A 1 295 ? 13.037 19.354 4.472 1.00 95.94 295 LYS A C 1
ATOM 2461 O O . LYS A 1 295 ? 12.940 20.298 5.248 1.00 95.94 295 LYS A O 1
ATOM 2466 N N . LYS A 1 296 ? 12.567 19.405 3.223 1.00 96.19 296 LYS A N 1
ATOM 2467 C CA . LYS A 1 296 ? 11.770 20.516 2.681 1.00 96.19 296 LYS A CA 1
ATOM 2468 C C . LYS A 1 296 ? 10.262 20.364 2.905 1.00 96.19 296 LYS A C 1
ATOM 2470 O O . LYS A 1 296 ? 9.534 21.306 2.609 1.00 96.19 296 LYS A O 1
ATOM 2475 N N . GLY A 1 297 ? 9.796 19.200 3.354 1.00 94.19 297 GLY A N 1
ATOM 2476 C CA . GLY A 1 297 ? 8.373 18.865 3.414 1.00 94.19 297 GLY A CA 1
ATOM 2477 C C . GLY A 1 297 ? 7.735 18.568 2.050 1.00 94.19 297 GLY A C 1
ATOM 2478 O O . GLY A 1 297 ? 6.515 18.550 1.951 1.00 94.19 297 GLY A O 1
ATOM 2479 N N . GLU A 1 298 ? 8.532 18.341 0.993 1.00 95.00 298 GLU A N 1
ATOM 2480 C CA . GLU A 1 298 ? 8.033 17.842 -0.306 1.00 95.00 298 GLU A CA 1
ATOM 2481 C C . GLU A 1 298 ? 7.703 16.339 -0.249 1.00 95.00 298 GLU A C 1
ATOM 2483 O O . GLU A 1 298 ? 6.960 15.836 -1.087 1.00 95.00 298 GLU A O 1
ATOM 2488 N N . VAL A 1 299 ? 8.307 15.637 0.711 1.00 95.69 299 VAL A N 1
ATOM 2489 C CA . VAL A 1 299 ? 8.014 14.259 1.113 1.00 95.69 299 VAL A CA 1
ATOM 2490 C C . VAL A 1 299 ? 7.700 14.311 2.601 1.00 95.69 299 VAL A C 1
ATOM 2492 O O . VAL A 1 299 ? 8.444 14.921 3.367 1.00 95.69 299 VAL A O 1
ATOM 2495 N N . LEU A 1 300 ? 6.592 13.711 3.002 1.00 92.88 300 LEU A N 1
ATOM 2496 C CA . LEU A 1 300 ? 6.040 13.781 4.349 1.00 92.88 300 LEU A CA 1
ATOM 2497 C C . LEU A 1 300 ? 6.509 12.619 5.218 1.00 92.88 300 LEU A C 1
ATOM 2499 O O . LEU A 1 300 ? 6.541 12.741 6.441 1.00 92.88 300 LEU A O 1
ATOM 2503 N N . ARG A 1 301 ? 6.850 11.485 4.599 1.00 91.00 301 ARG A N 1
ATOM 2504 C CA . ARG A 1 301 ? 7.121 10.237 5.307 1.00 91.00 301 ARG A CA 1
ATOM 2505 C C . ARG A 1 301 ? 8.589 9.828 5.198 1.00 91.00 301 ARG A C 1
ATOM 2507 O O . ARG A 1 301 ? 9.070 9.603 4.085 1.00 91.00 301 ARG A O 1
ATOM 2514 N N . PRO A 1 302 ? 9.311 9.648 6.318 1.00 92.12 302 PRO A N 1
ATOM 2515 C CA . PRO A 1 302 ? 10.693 9.176 6.265 1.00 92.12 302 PRO A CA 1
ATOM 2516 C C . PRO A 1 302 ? 10.790 7.755 5.687 1.00 92.12 302 PRO A C 1
ATOM 2518 O O . PRO A 1 302 ? 11.773 7.432 5.024 1.00 92.12 302 PRO A O 1
ATOM 2521 N N . GLU A 1 303 ? 9.755 6.921 5.853 1.00 92.19 303 GLU A N 1
ATOM 2522 C CA . GLU A 1 303 ? 9.696 5.576 5.265 1.00 92.19 303 GLU A CA 1
ATOM 2523 C C . GLU A 1 303 ? 9.670 5.563 3.721 1.00 92.19 303 GLU A C 1
ATOM 2525 O O . GLU A 1 303 ? 9.940 4.527 3.114 1.00 92.19 303 GLU A O 1
ATOM 2530 N N . ALA A 1 304 ? 9.399 6.699 3.065 1.00 95.25 304 ALA A N 1
ATOM 2531 C CA . ALA A 1 304 ? 9.519 6.819 1.613 1.00 95.25 304 ALA A CA 1
ATOM 2532 C C . ALA A 1 304 ? 10.986 6.787 1.141 1.00 95.25 304 ALA A C 1
ATOM 2534 O O . ALA A 1 304 ? 11.253 6.494 -0.030 1.00 95.25 304 ALA A O 1
ATOM 2535 N N . ILE A 1 305 ? 11.944 7.053 2.040 1.00 96.00 305 ILE A N 1
ATOM 2536 C CA . ILE A 1 305 ? 13.384 6.992 1.771 1.00 96.00 305 ILE A CA 1
ATOM 2537 C C . ILE A 1 305 ? 13.875 5.548 1.940 1.00 96.00 305 ILE A C 1
ATOM 2539 O O . ILE A 1 305 ? 14.608 5.203 2.865 1.00 96.00 305 ILE A O 1
ATOM 2543 N N . SER A 1 306 ? 13.441 4.687 1.019 1.00 94.75 306 SER A N 1
ATOM 2544 C CA . SER A 1 306 ? 13.655 3.239 1.059 1.00 94.75 306 SER A CA 1
ATOM 2545 C C . SER A 1 306 ? 14.382 2.765 -0.197 1.00 94.75 306 SER A C 1
ATOM 2547 O O . SER A 1 306 ? 13.863 2.852 -1.310 1.00 94.75 306 SER A O 1
ATOM 2549 N N . GLN A 1 307 ? 15.594 2.224 -0.026 1.00 95.94 307 GLN A N 1
ATOM 2550 C CA . GLN A 1 307 ? 16.355 1.656 -1.140 1.00 95.94 307 GLN A CA 1
ATOM 2551 C C . GLN A 1 307 ? 15.614 0.496 -1.840 1.00 95.94 307 GLN A C 1
ATOM 2553 O O . GLN A 1 307 ? 15.628 0.489 -3.072 1.00 95.94 307 GLN A O 1
ATOM 2558 N N . PRO A 1 308 ? 14.971 -0.458 -1.131 1.00 95.81 308 PRO A N 1
ATOM 2559 C CA . PRO A 1 308 ? 14.111 -1.459 -1.766 1.00 95.81 308 PRO A CA 1
ATOM 2560 C C . PRO A 1 308 ? 13.030 -0.843 -2.662 1.00 95.81 308 PRO A C 1
ATOM 2562 O O . PRO A 1 308 ? 12.974 -1.181 -3.843 1.00 95.81 308 PRO A O 1
ATOM 2565 N N . ASN A 1 309 ? 12.277 0.141 -2.158 1.00 96.94 309 ASN A N 1
ATOM 2566 C CA . ASN A 1 309 ? 11.214 0.783 -2.939 1.00 96.94 309 ASN A CA 1
ATOM 2567 C C . ASN A 1 309 ? 11.787 1.467 -4.189 1.00 96.94 309 ASN A C 1
ATOM 2569 O O . ASN A 1 309 ? 11.248 1.384 -5.289 1.00 96.94 309 ASN A O 1
ATOM 2573 N N . TYR A 1 310 ? 12.939 2.128 -4.054 1.00 98.38 310 TYR A N 1
ATOM 2574 C CA . TYR A 1 310 ? 13.584 2.772 -5.195 1.00 98.38 310 TYR A CA 1
ATOM 2575 C C . TYR A 1 310 ? 13.995 1.781 -6.281 1.00 98.38 310 TYR A C 1
ATOM 2577 O O . TYR A 1 310 ? 13.883 2.092 -7.465 1.00 98.38 310 TYR A O 1
ATOM 2585 N N . LEU A 1 311 ? 14.468 0.594 -5.898 1.00 98.06 311 LEU A N 1
ATOM 2586 C CA . LEU A 1 311 ? 14.822 -0.455 -6.850 1.00 98.06 311 LEU A CA 1
ATOM 2587 C C . LEU A 1 311 ? 13.597 -0.959 -7.617 1.00 98.06 311 LEU A C 1
ATOM 2589 O O . LEU A 1 311 ? 13.680 -1.107 -8.833 1.00 98.06 311 LEU A O 1
ATOM 2593 N N . ASN A 1 312 ? 12.474 -1.151 -6.933 1.00 98.00 312 ASN A N 1
ATOM 2594 C CA . ASN A 1 312 ? 11.213 -1.579 -7.538 1.00 98.00 312 ASN A CA 1
ATOM 2595 C C . ASN A 1 312 ? 10.680 -0.549 -8.544 1.00 98.00 312 ASN A C 1
ATOM 2597 O O . ASN A 1 312 ? 10.254 -0.910 -9.644 1.00 98.00 312 ASN A O 1
ATOM 2601 N N . VAL A 1 313 ? 10.790 0.744 -8.224 1.00 98.44 313 VAL A N 1
ATOM 2602 C CA . VAL A 1 313 ? 10.419 1.821 -9.154 1.00 98.44 313 VAL A CA 1
ATOM 2603 C C . VAL A 1 313 ? 11.369 1.876 -10.354 1.00 98.44 313 VAL A C 1
ATOM 2605 O O . VAL A 1 313 ? 10.921 2.118 -11.470 1.00 98.44 313 VAL A O 1
ATOM 2608 N N . ILE A 1 314 ? 12.672 1.634 -10.168 1.00 98.19 314 ILE A N 1
ATOM 2609 C CA . ILE A 1 314 ? 13.626 1.552 -11.288 1.00 98.19 314 ILE A CA 1
ATOM 2610 C C . ILE A 1 314 ? 13.231 0.424 -12.250 1.00 98.19 314 ILE A C 1
ATOM 2612 O O . ILE A 1 314 ? 13.211 0.665 -13.453 1.00 98.19 314 ILE A O 1
ATOM 2616 N N . ILE A 1 315 ? 12.870 -0.756 -11.731 1.00 97.38 315 ILE A N 1
ATOM 2617 C CA . ILE A 1 315 ? 12.377 -1.877 -12.550 1.00 97.38 315 ILE A CA 1
ATOM 2618 C C . ILE A 1 315 ? 11.120 -1.448 -13.319 1.00 97.38 315 ILE A C 1
ATOM 2620 O O . ILE A 1 315 ? 11.079 -1.572 -14.537 1.00 97.38 315 ILE A O 1
ATOM 2624 N N . PHE A 1 316 ? 10.149 -0.824 -12.643 1.00 98.06 316 PHE A N 1
ATOM 2625 C CA . PHE A 1 316 ? 8.942 -0.306 -13.298 1.00 98.06 316 PHE A CA 1
ATOM 2626 C C . PHE A 1 316 ? 9.257 0.683 -14.437 1.00 98.06 316 PHE A C 1
ATOM 2628 O O . PHE A 1 316 ? 8.642 0.622 -15.502 1.00 98.06 316 PHE A O 1
ATOM 2635 N N . LEU A 1 317 ? 10.206 1.604 -14.237 1.00 98.19 317 LEU A N 1
ATOM 2636 C CA . LEU A 1 317 ? 10.599 2.569 -15.269 1.00 98.19 317 LEU A CA 1
ATOM 2637 C C . LEU A 1 317 ? 11.296 1.896 -16.461 1.00 98.19 317 LEU A C 1
ATOM 2639 O O . LEU A 1 317 ? 11.131 2.360 -17.591 1.00 98.19 317 LEU A O 1
ATOM 2643 N N . GLU A 1 318 ? 12.080 0.845 -16.217 1.00 97.19 318 GLU A N 1
ATOM 2644 C CA . GLU A 1 318 ? 12.729 0.047 -17.262 1.00 97.19 318 GLU A CA 1
ATOM 2645 C C . GLU A 1 318 ? 11.691 -0.740 -18.074 1.00 97.19 318 GLU A C 1
ATOM 2647 O O . GLU A 1 318 ? 11.662 -0.622 -19.299 1.00 97.19 318 GLU A O 1
ATOM 2652 N N . ASP A 1 319 ? 10.761 -1.431 -17.409 1.00 95.81 319 ASP A N 1
ATOM 2653 C CA . ASP A 1 319 ? 9.663 -2.169 -18.050 1.00 95.81 319 ASP A CA 1
ATOM 2654 C C . ASP A 1 319 ? 8.745 -1.240 -18.860 1.00 95.81 319 ASP A C 1
ATOM 2656 O O . ASP A 1 319 ? 8.272 -1.578 -19.949 1.00 95.81 319 ASP A O 1
ATOM 2660 N N . ALA A 1 320 ? 8.525 -0.021 -18.358 1.00 96.12 320 ALA A N 1
ATOM 2661 C CA . ALA A 1 320 ? 7.791 1.032 -19.052 1.00 96.12 320 ALA A CA 1
ATOM 2662 C C . ALA A 1 320 ? 8.590 1.696 -20.189 1.00 96.12 320 ALA A C 1
ATOM 2664 O O . ALA A 1 320 ? 8.066 2.602 -20.836 1.00 96.12 320 ALA A O 1
ATOM 2665 N N . LYS A 1 321 ? 9.839 1.277 -20.440 1.00 96.81 321 LYS A N 1
ATOM 2666 C CA . LYS A 1 321 ? 10.751 1.842 -21.451 1.00 96.81 321 LYS A CA 1
ATOM 2667 C C . LYS A 1 321 ? 10.978 3.347 -21.290 1.00 96.81 321 LYS A C 1
ATOM 2669 O O . LYS A 1 321 ? 11.208 4.063 -22.263 1.00 96.81 321 LYS A O 1
ATOM 2674 N N . LEU A 1 322 ? 10.923 3.843 -20.057 1.00 97.19 322 LEU A N 1
ATOM 2675 C CA . LEU A 1 322 ? 11.206 5.239 -19.709 1.00 97.19 322 LEU A CA 1
ATOM 2676 C C . LEU A 1 322 ? 12.693 5.458 -19.397 1.00 97.19 322 LEU A C 1
ATOM 2678 O O . LEU A 1 322 ? 13.224 6.561 -19.560 1.00 97.19 322 LEU A O 1
ATOM 2682 N N . ILE A 1 323 ? 13.367 4.389 -18.980 1.00 97.31 323 ILE A N 1
ATOM 2683 C CA . ILE A 1 323 ? 14.821 4.280 -18.878 1.00 97.31 323 ILE A CA 1
ATOM 2684 C C . ILE A 1 323 ? 15.280 2.993 -19.571 1.00 97.31 323 ILE A C 1
ATOM 2686 O O . ILE A 1 323 ? 14.480 2.087 -19.784 1.00 97.31 323 ILE A O 1
ATOM 2690 N N . THR A 1 324 ? 16.567 2.901 -19.901 1.00 95.81 324 THR A N 1
ATOM 2691 C CA . THR A 1 324 ? 17.174 1.671 -20.432 1.00 95.81 324 THR A CA 1
ATOM 2692 C C . THR A 1 324 ? 18.445 1.331 -19.663 1.00 95.81 324 THR A C 1
ATOM 2694 O O . THR A 1 324 ? 19.234 2.228 -19.343 1.00 95.81 324 THR A O 1
ATOM 2697 N N . ALA A 1 325 ? 18.653 0.043 -19.392 1.00 93.81 325 ALA A N 1
ATOM 2698 C CA . ALA A 1 325 ? 19.901 -0.482 -18.859 1.00 93.81 325 ALA A CA 1
ATOM 2699 C C . ALA A 1 325 ? 20.962 -0.645 -19.962 1.00 93.81 325 ALA A C 1
ATOM 2701 O O . ALA A 1 325 ? 20.728 -1.261 -20.999 1.00 93.81 325 ALA A O 1
ATOM 2702 N N . ILE A 1 326 ? 22.162 -0.138 -19.700 1.00 91.25 326 ILE A N 1
ATOM 2703 C CA . ILE A 1 326 ? 23.380 -0.340 -20.481 1.00 91.25 326 ILE A CA 1
ATOM 2704 C C . ILE A 1 326 ? 24.260 -1.290 -19.670 1.00 91.25 326 ILE A C 1
ATOM 2706 O O . ILE A 1 326 ? 24.639 -0.976 -18.538 1.00 91.25 326 ILE A O 1
ATOM 2710 N N . LYS A 1 327 ? 24.553 -2.464 -20.232 1.00 85.31 327 LYS A N 1
ATOM 2711 C CA . LYS A 1 327 ? 25.422 -3.472 -19.615 1.00 85.31 327 LYS A CA 1
ATOM 2712 C C . LYS A 1 327 ? 26.819 -3.330 -20.211 1.00 85.31 327 LYS A C 1
ATOM 2714 O O . LYS A 1 327 ? 26.967 -3.448 -21.423 1.00 85.31 327 LYS A O 1
ATOM 2719 N N . ASP A 1 328 ? 27.820 -3.069 -19.375 1.00 69.12 328 ASP A N 1
ATOM 2720 C CA . ASP A 1 328 ? 29.216 -3.122 -19.810 1.00 69.12 328 ASP A CA 1
ATOM 2721 C C . ASP A 1 328 ? 29.721 -4.567 -19.694 1.00 69.12 328 ASP A C 1
ATOM 2723 O O . ASP A 1 328 ? 29.795 -5.129 -18.600 1.00 69.12 328 ASP A O 1
ATOM 2727 N N . GLU A 1 329 ? 30.007 -5.199 -20.833 1.00 61.75 329 GLU A N 1
ATOM 2728 C CA . GLU A 1 329 ? 30.488 -6.584 -20.895 1.00 61.75 329 GLU A CA 1
ATOM 2729 C C . GLU A 1 329 ? 31.993 -6.708 -20.608 1.00 61.75 329 GLU A C 1
ATOM 2731 O O . GLU A 1 329 ? 32.502 -7.820 -20.488 1.00 61.75 329 GLU A O 1
ATOM 2736 N N . LYS A 1 330 ? 32.726 -5.590 -20.486 1.00 57.31 330 LYS A N 1
ATOM 2737 C CA . LYS A 1 330 ? 34.197 -5.597 -20.396 1.00 57.31 330 LYS A CA 1
ATOM 2738 C C . LYS A 1 330 ? 34.759 -5.723 -18.978 1.00 57.31 330 LYS A C 1
ATOM 2740 O O . LYS A 1 330 ? 35.974 -5.843 -18.831 1.00 57.31 330 LYS A O 1
ATOM 2745 N N . ILE A 1 331 ? 33.923 -5.702 -17.940 1.00 51.84 331 ILE A N 1
ATOM 2746 C CA . ILE A 1 331 ? 34.356 -5.787 -16.538 1.00 51.84 331 ILE A CA 1
ATOM 2747 C C . ILE A 1 331 ? 33.755 -7.051 -15.912 1.00 51.84 331 ILE A C 1
ATOM 2749 O O . ILE A 1 331 ? 32.553 -7.283 -15.995 1.00 51.84 331 ILE A O 1
ATOM 2753 N N . ASP A 1 332 ? 34.583 -7.838 -15.215 1.00 49.47 332 ASP A N 1
ATOM 2754 C CA . ASP A 1 332 ? 34.210 -9.064 -14.471 1.00 49.47 332 ASP A CA 1
ATOM 2755 C C . ASP A 1 332 ? 33.059 -8.848 -13.455 1.00 49.47 332 ASP A C 1
ATOM 2757 O O . ASP A 1 332 ? 32.429 -9.778 -12.952 1.00 49.47 332 ASP A O 1
ATOM 2761 N N . LYS A 1 333 ? 32.742 -7.580 -13.169 1.00 55.81 333 LYS A N 1
ATOM 2762 C CA . LYS A 1 333 ? 31.497 -7.133 -12.550 1.00 55.81 333 LYS A CA 1
ATOM 2763 C C . LYS A 1 333 ? 30.607 -6.529 -13.631 1.00 55.81 333 LYS A C 1
ATOM 2765 O O . LYS A 1 333 ? 30.892 -5.43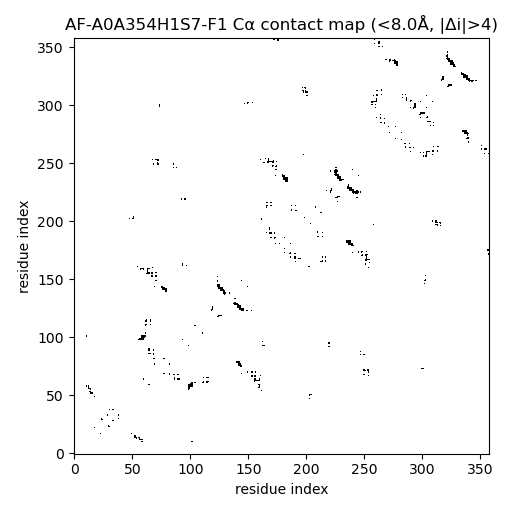2 -14.098 1.00 55.81 333 LYS A O 1
ATOM 2770 N N . LYS A 1 334 ? 29.498 -7.209 -13.944 1.00 60.66 334 LYS A N 1
ATOM 2771 C CA . LYS A 1 334 ? 28.378 -6.686 -14.749 1.00 60.66 334 LYS A CA 1
ATOM 2772 C C . LYS A 1 334 ? 27.803 -5.421 -14.097 1.00 60.66 334 LYS A C 1
ATOM 2774 O O . LYS A 1 334 ? 26.821 -5.485 -13.355 1.00 60.66 334 LYS A O 1
ATOM 2779 N N . GLU A 1 335 ? 28.440 -4.279 -14.313 1.00 78.62 335 GLU A N 1
ATOM 2780 C CA . GLU A 1 335 ? 27.967 -2.992 -13.828 1.00 78.62 335 GLU A CA 1
ATOM 2781 C C . GLU A 1 335 ? 26.896 -2.476 -14.791 1.00 78.62 335 GLU A C 1
ATOM 2783 O O . GLU A 1 335 ? 27.125 -2.300 -15.986 1.00 78.62 335 GLU A O 1
ATOM 2788 N N . VAL A 1 336 ? 25.682 -2.302 -14.268 1.00 90.94 336 VAL A N 1
ATOM 2789 C CA . VAL A 1 336 ? 24.543 -1.795 -15.037 1.00 90.94 336 VAL A CA 1
ATOM 2790 C C . VAL A 1 336 ? 24.474 -0.285 -14.865 1.00 90.94 336 VAL A C 1
ATOM 2792 O O . VAL A 1 336 ? 24.399 0.206 -13.734 1.00 90.94 336 VAL A O 1
ATOM 2795 N N . SER A 1 337 ? 24.463 0.442 -15.978 1.00 94.31 337 SER A N 1
ATOM 2796 C CA . SER A 1 337 ? 24.199 1.882 -16.019 1.00 94.31 337 SER A CA 1
ATOM 2797 C C . SER A 1 337 ? 22.825 2.162 -16.613 1.00 94.31 337 SER A C 1
ATOM 2799 O O . SER A 1 337 ? 22.359 1.401 -17.448 1.00 94.31 337 SER A O 1
ATOM 2801 N N . TYR A 1 338 ? 22.177 3.253 -16.216 1.00 96.31 338 TYR A N 1
ATOM 2802 C CA . TYR A 1 338 ? 20.877 3.656 -16.758 1.00 96.31 338 TYR A CA 1
ATOM 2803 C C . TYR A 1 338 ? 20.977 4.969 -17.523 1.00 96.31 338 TYR A C 1
ATOM 2805 O O . TYR A 1 338 ? 21.739 5.857 -17.141 1.00 96.31 338 TYR A O 1
ATOM 2813 N N . THR A 1 339 ? 20.169 5.108 -18.571 1.00 96.12 339 THR A N 1
ATOM 2814 C CA . THR A 1 339 ? 19.947 6.362 -19.306 1.00 96.12 339 THR A CA 1
ATOM 2815 C C . THR A 1 339 ? 18.459 6.556 -19.594 1.00 96.12 339 THR A C 1
ATOM 2817 O O . THR A 1 339 ? 17.691 5.595 -19.561 1.00 96.12 339 THR A O 1
ATOM 2820 N N . LEU A 1 340 ? 18.046 7.794 -19.873 1.00 96.25 340 LEU A N 1
ATOM 2821 C CA . LEU A 1 340 ? 16.691 8.090 -20.343 1.00 96.25 340 LEU A CA 1
ATOM 2822 C C . LEU A 1 340 ? 16.485 7.600 -21.774 1.00 96.25 340 LEU A C 1
ATOM 2824 O O . LEU A 1 340 ? 17.396 7.689 -22.599 1.00 96.25 340 LEU A O 1
ATOM 2828 N N . THR A 1 341 ? 15.265 7.162 -22.070 1.00 94.69 341 THR A N 1
ATOM 2829 C CA . THR A 1 341 ? 14.811 6.920 -23.443 1.00 94.69 341 THR A CA 1
ATOM 2830 C C . THR A 1 341 ? 14.275 8.205 -24.087 1.00 94.69 341 THR A C 1
ATOM 2832 O O . THR A 1 341 ? 14.232 9.280 -23.475 1.00 94.69 341 THR A O 1
ATOM 2835 N N . GLU A 1 342 ? 13.847 8.110 -25.347 1.00 91.31 342 GLU A N 1
ATOM 2836 C CA . GLU A 1 342 ? 13.234 9.224 -26.079 1.00 91.31 342 GLU A CA 1
ATOM 2837 C C . GLU A 1 342 ? 11.781 9.512 -25.652 1.00 91.31 342 GLU A C 1
ATOM 2839 O O . GLU A 1 342 ? 11.229 10.551 -26.026 1.00 91.31 342 GLU A O 1
ATOM 2844 N N . ASN A 1 343 ? 11.187 8.676 -24.787 1.00 93.44 343 ASN A N 1
ATOM 2845 C CA . ASN A 1 343 ? 9.784 8.730 -24.350 1.00 93.44 343 ASN A CA 1
ATOM 2846 C C . ASN A 1 343 ? 9.499 9.860 -23.336 1.00 93.44 343 ASN A C 1
ATOM 2848 O O . ASN A 1 343 ? 8.891 9.677 -22.279 1.00 93.44 343 ASN A O 1
ATOM 2852 N N . ARG A 1 344 ? 9.927 11.086 -23.651 1.00 90.31 344 ARG A N 1
ATOM 2853 C CA . ARG A 1 344 ? 9.801 12.261 -22.772 1.00 90.31 344 ARG A CA 1
ATOM 2854 C C . ARG A 1 344 ? 8.346 12.637 -22.489 1.00 90.31 344 ARG A C 1
ATOM 2856 O O . ARG A 1 344 ? 8.046 13.091 -21.387 1.00 90.31 344 ARG A O 1
ATOM 2863 N N . ALA A 1 345 ? 7.457 12.460 -23.467 1.00 94.44 345 ALA A N 1
ATOM 2864 C CA . ALA A 1 345 ? 6.032 12.738 -23.304 1.00 94.44 345 ALA A CA 1
ATOM 2865 C C . ALA A 1 345 ? 5.384 11.772 -22.301 1.00 94.44 345 ALA A C 1
ATOM 2867 O O . ALA A 1 345 ? 4.681 12.211 -21.395 1.00 94.44 345 ALA A O 1
ATOM 2868 N N . GLU A 1 346 ? 5.683 10.476 -22.401 1.00 95.81 346 GLU A N 1
ATOM 2869 C CA . GLU A 1 346 ? 5.171 9.456 -21.479 1.00 95.81 346 GLU A CA 1
ATOM 2870 C C . GLU A 1 346 ? 5.702 9.658 -20.057 1.00 95.81 346 GLU A C 1
ATOM 2872 O O . GLU A 1 346 ? 4.937 9.571 -19.098 1.00 95.81 346 GLU A O 1
ATOM 2877 N N . MET A 1 347 ? 6.980 10.031 -19.913 1.00 96.00 347 MET A N 1
ATOM 2878 C CA . MET A 1 347 ? 7.559 10.412 -18.621 1.00 96.00 347 MET A CA 1
ATOM 2879 C C . MET A 1 347 ? 6.804 11.591 -17.984 1.00 96.00 347 MET A C 1
ATOM 2881 O O . MET A 1 347 ? 6.539 11.593 -16.781 1.00 96.00 347 MET A O 1
ATOM 2885 N N . GLU A 1 348 ? 6.427 12.599 -18.775 1.00 96.19 348 GLU A N 1
ATOM 2886 C CA . GLU A 1 348 ? 5.651 13.741 -18.284 1.00 96.19 348 GLU A CA 1
ATOM 2887 C C . GLU A 1 348 ? 4.217 13.342 -17.905 1.00 96.19 348 GLU A C 1
ATOM 2889 O O . GLU A 1 348 ? 3.703 13.807 -16.885 1.00 96.19 348 GLU A O 1
ATOM 2894 N N . VAL A 1 349 ? 3.582 12.456 -18.680 1.00 96.88 349 VAL A N 1
ATOM 2895 C CA . VAL A 1 349 ? 2.261 11.890 -18.359 1.00 96.88 349 VAL A CA 1
ATOM 2896 C C . VAL A 1 349 ? 2.313 11.121 -17.038 1.00 96.88 349 VAL A C 1
ATOM 2898 O O . VAL A 1 349 ? 1.487 11.381 -16.161 1.00 96.88 349 VAL A O 1
ATOM 2901 N N . LEU A 1 350 ? 3.307 10.246 -16.855 1.00 97.56 350 LEU A N 1
ATOM 2902 C CA . LEU A 1 350 ? 3.543 9.516 -15.608 1.00 97.56 350 LEU A CA 1
ATOM 2903 C C . LEU A 1 350 ? 3.716 10.484 -14.434 1.00 97.56 350 LEU A C 1
ATOM 2905 O O . LEU A 1 350 ? 3.032 10.354 -13.419 1.00 97.56 350 LEU A O 1
ATOM 2909 N N . ARG A 1 351 ? 4.583 11.492 -14.590 1.00 97.00 351 ARG A N 1
ATOM 2910 C CA . ARG A 1 351 ? 4.860 12.495 -13.556 1.00 97.00 351 ARG A CA 1
ATOM 2911 C C . ARG A 1 351 ? 3.595 13.241 -13.136 1.00 97.00 351 ARG A C 1
ATOM 2913 O O . ARG A 1 351 ? 3.323 13.356 -11.945 1.00 97.00 351 ARG A O 1
ATOM 2920 N N . ARG A 1 352 ? 2.814 13.743 -14.098 1.00 96.75 352 ARG A N 1
ATOM 2921 C CA . ARG A 1 352 ? 1.562 14.469 -13.822 1.00 96.75 352 ARG A CA 1
ATOM 2922 C C . ARG A 1 352 ? 0.525 13.574 -13.164 1.00 96.75 352 ARG A C 1
ATOM 2924 O O . ARG A 1 352 ? -0.190 14.031 -12.279 1.00 96.75 352 ARG A O 1
ATOM 2931 N N . ARG A 1 353 ? 0.426 12.321 -13.606 1.00 96.69 353 ARG A N 1
ATOM 2932 C CA . ARG A 1 353 ? -0.544 11.370 -13.070 1.00 96.69 353 ARG A CA 1
ATOM 2933 C C . ARG A 1 353 ? -0.219 10.975 -11.634 1.00 96.69 353 ARG A C 1
ATOM 2935 O O . ARG A 1 353 ? -1.115 11.026 -10.803 1.00 96.69 353 ARG A O 1
ATOM 2942 N N . LEU A 1 354 ? 1.044 10.667 -11.337 1.00 97.31 354 LEU A N 1
ATOM 2943 C CA . LEU A 1 354 ? 1.486 10.382 -9.973 1.00 97.31 354 LEU A CA 1
ATOM 2944 C C . LEU A 1 354 ? 1.294 11.595 -9.057 1.00 97.31 354 LEU A C 1
ATOM 2946 O O . LEU A 1 354 ? 0.763 11.443 -7.967 1.00 97.31 354 LEU A O 1
ATOM 2950 N N . PHE A 1 355 ? 1.651 12.799 -9.516 1.00 95.88 355 PHE A N 1
ATOM 2951 C CA . PHE A 1 355 ? 1.486 14.021 -8.723 1.00 95.88 355 PHE A CA 1
ATOM 2952 C C . PHE A 1 355 ? 0.031 14.282 -8.311 1.00 95.88 355 PHE A C 1
ATOM 2954 O O . PHE A 1 355 ? -0.207 14.782 -7.223 1.00 95.88 355 PHE A O 1
ATOM 2961 N N . LYS A 1 356 ? -0.947 13.915 -9.151 1.00 95.25 356 LYS A N 1
ATOM 2962 C CA . LYS A 1 356 ? -2.373 14.023 -8.805 1.00 95.25 356 LYS A CA 1
ATOM 2963 C C . LYS A 1 356 ? -2.822 13.043 -7.717 1.00 95.25 356 LYS A C 1
ATOM 2965 O O . LYS A 1 356 ? -3.867 13.274 -7.130 1.00 95.25 356 LYS A O 1
ATOM 2970 N N . LEU A 1 357 ? -2.095 11.946 -7.503 1.00 95.19 357 LEU A N 1
ATOM 2971 C CA . LEU A 1 357 ? -2.424 10.913 -6.513 1.00 95.19 357 LEU A CA 1
ATOM 2972 C C . LEU A 1 357 ? -1.577 11.026 -5.229 1.00 95.19 357 LEU A C 1
ATOM 2974 O O . LEU A 1 357 ? -1.802 10.273 -4.280 1.00 95.19 357 LEU A O 1
ATOM 2978 N N . LEU A 1 358 ? -0.622 11.963 -5.196 1.00 91.56 358 LEU A N 1
ATOM 2979 C CA . LEU A 1 358 ? 0.120 12.377 -3.999 1.00 91.56 358 LEU A CA 1
ATOM 2980 C C . LEU A 1 358 ? -0.662 13.400 -3.192 1.00 91.56 358 LEU A C 1
ATOM 2982 O O . LEU A 1 358 ? -0.483 13.407 -1.957 1.00 91.56 358 LEU A O 1
#

Foldseek 3Di:
DVVPDPPDDDDDDDFDDDDVVVVQVPDPDHPVPDDPVRVVVVVVVVVLVVVVRVLQQFEQALLLLLLLLLQLDLDQKDWPVRSVVLSVLVVLLVVLVVGHYDPVCVVVVVRNVVNVVVCCVVPQKPWDADDPPDDPVPGIIIIGGDQVSNVVSVVSNVSNLQSLLLLLQLLLQCLLDPDLKAFPVSSLVSSVLVCLQCVLPYRDDPVDDNVNSNVSNVVVCVVVVQWDWDDDPNTIMIRGDPCVNPNSSSSNSSCVLLLLLLLLLLVLLVVQAPDWAWPVVSLVSSLVSSVVCCVVVVRSHPSSSDSSSNVSSVVSCCVVQQKHWDFDPPDPDRTTIIHGDPPVVVSVVSNVSSVSSD